Protein AF-A0A2E2XDH2-F1 (afdb_monomer_lite)

Radius of gyration: 32.86 Å; chains: 1; bounding box: 67×72×113 Å

Foldseek 3Di:
DDYDDDDDDDDDDDDDDDDDDDDDDDDDDDDDDDPPDPPPPPPPCPQCLPDDFDDLELVCVVVRDDDDDDRPQNQAQFAALQQCLACQVLLPQLPWHCADQPDDDPNDGAEGESVVTAFPCVLQVDADPDDDPDPDGHHLSNQSLCQPVVPPLGDLSSLLSSLLSRQSNCVPRLVHHNVSSSQVSNCQVVQHADVNHGDHSVSSSSNSSSNRPRHHHPVPDDGDEDRQWYHDPNDTHGYDYPQWAAFPVVRDIDGVVPDDCVVGDHD

Secondary structure (DSSP, 8-state):
--------------------------------------------------SSSS--SHHHHHT--SS----------PPPHHHHHHBGGGGTTSS----EEEEEETTEEEEEE-TTPPBHHHHHSS------SS-SPPBHHHHHHGGGGGTSS--HHHHHHHHHHHHHH-HHHHTS-HHHHHHHHHHHHTTPPBTTB---HHHHHHHHHHHHHSS--TT-----PPTTEEEETTEEEEEE-TTEEEETTTTEEEEGGG--TTT----

pLDDT: mean 71.19, std 20.39, range [28.25, 98.0]

Structure (mmCIF, N/CA/C/O backbone):
data_AF-A0A2E2XDH2-F1
#
_entry.id   AF-A0A2E2XDH2-F1
#
loop_
_atom_site.group_PDB
_atom_site.id
_atom_site.type_symbol
_atom_site.label_atom_id
_atom_site.label_alt_id
_atom_site.label_comp_id
_atom_site.label_asym_id
_atom_site.label_entity_id
_atom_site.label_seq_id
_atom_site.pdbx_PDB_ins_code
_atom_site.Cartn_x
_atom_site.Cartn_y
_atom_site.Cartn_z
_atom_site.occupancy
_atom_site.B_iso_or_equiv
_atom_site.auth_seq_id
_atom_site.auth_comp_id
_atom_site.auth_asym_id
_atom_site.auth_atom_id
_atom_site.pdbx_PDB_model_num
ATOM 1 N N . MET A 1 1 ? -5.063 57.187 77.722 1.00 34.88 1 MET A N 1
ATOM 2 C CA . MET A 1 1 ? -3.599 57.204 77.878 1.00 34.88 1 MET A CA 1
ATOM 3 C C . MET A 1 1 ? -3.218 55.847 78.434 1.00 34.88 1 MET A C 1
ATOM 5 O O . MET A 1 1 ? -3.606 55.562 79.555 1.00 34.88 1 MET A O 1
ATOM 9 N N . LYS A 1 2 ? -2.537 55.068 77.590 1.00 31.14 2 LYS A N 1
ATOM 10 C CA . LYS A 1 2 ? -1.758 53.853 77.850 1.00 31.14 2 LYS A CA 1
ATOM 11 C C . LYS A 1 2 ? -2.447 52.522 78.213 1.00 31.14 2 LYS A C 1
ATOM 13 O O . LYS A 1 2 ? -2.999 52.405 79.299 1.00 31.14 2 LYS A O 1
ATOM 18 N N . ASP A 1 3 ? -2.338 51.599 77.242 1.00 32.09 3 ASP A N 1
ATOM 19 C CA . ASP A 1 3 ? -1.595 50.311 77.264 1.00 32.09 3 ASP A CA 1
ATOM 20 C C . ASP A 1 3 ? -2.049 49.213 78.253 1.00 32.09 3 ASP A C 1
ATOM 22 O O . ASP A 1 3 ? -2.428 49.516 79.376 1.00 32.09 3 ASP A O 1
ATOM 26 N N . ASP A 1 4 ? -1.939 47.901 78.013 1.00 35.81 4 ASP A N 1
ATOM 27 C CA . ASP A 1 4 ? -1.752 47.011 76.846 1.00 35.81 4 ASP A CA 1
ATOM 28 C C . ASP A 1 4 ? -1.781 45.551 77.380 1.00 35.81 4 ASP A C 1
ATOM 30 O O . ASP A 1 4 ? -1.391 45.331 78.526 1.00 35.81 4 ASP A O 1
ATOM 34 N N . ALA A 1 5 ? -2.134 44.590 76.503 1.00 35.81 5 ALA A N 1
ATOM 35 C CA . ALA A 1 5 ? -1.706 43.165 76.442 1.00 35.81 5 ALA A CA 1
ATOM 36 C C . ALA A 1 5 ? -2.085 42.194 77.610 1.00 35.81 5 ALA A C 1
ATOM 38 O O . ALA A 1 5 ? -2.321 42.612 78.732 1.00 35.81 5 ALA A O 1
ATOM 39 N N . ASP A 1 6 ? -2.203 40.862 77.478 1.00 33.16 6 ASP A N 1
ATOM 40 C CA . ASP A 1 6 ? -1.798 39.882 76.459 1.00 33.16 6 ASP A CA 1
ATOM 41 C C . ASP A 1 6 ? -2.557 38.526 76.628 1.00 33.16 6 ASP A C 1
ATOM 43 O O . ASP A 1 6 ? -3.025 38.199 77.715 1.00 33.16 6 ASP A O 1
ATOM 47 N N . SER A 1 7 ? -2.538 37.718 75.557 1.00 33.16 7 SER A N 1
ATOM 48 C CA . SER A 1 7 ? -2.449 36.239 75.473 1.00 33.16 7 SER A CA 1
ATOM 49 C C . SER A 1 7 ? -3.583 35.254 75.855 1.00 33.16 7 SER A C 1
ATOM 51 O O . SER A 1 7 ? -3.834 34.955 77.013 1.00 33.16 7 SER A O 1
ATOM 53 N N . LYS A 1 8 ? -4.029 34.563 74.783 1.00 31.92 8 LYS A N 1
ATOM 54 C CA . LYS A 1 8 ? -4.058 33.096 74.523 1.00 31.92 8 LYS A CA 1
ATOM 55 C C . LYS A 1 8 ? -5.022 32.134 75.256 1.00 31.92 8 LYS A C 1
ATOM 57 O O . LYS A 1 8 ? -5.120 32.092 76.469 1.00 31.92 8 LYS A O 1
ATOM 62 N N . GLN A 1 9 ? -5.490 31.193 74.415 1.00 30.00 9 GLN A N 1
ATOM 63 C CA . GLN A 1 9 ? -5.593 29.729 74.593 1.00 30.00 9 GLN A CA 1
ATOM 64 C C . GLN A 1 9 ? -6.998 29.083 74.629 1.00 30.00 9 GLN A C 1
ATOM 66 O O . GLN A 1 9 ? -7.723 29.109 75.610 1.00 30.00 9 GLN A O 1
ATOM 71 N N . SER A 1 10 ? -7.326 28.501 73.471 1.00 29.44 10 SER A N 1
ATOM 72 C CA . SER A 1 10 ? -7.879 27.171 73.180 1.00 29.44 10 SER A CA 1
ATOM 73 C C . SER A 1 10 ? -8.481 26.292 74.289 1.00 29.44 10 SER A C 1
ATOM 75 O O . SER A 1 10 ? -7.789 25.914 75.223 1.00 29.44 10 SER A O 1
ATOM 77 N N . LEU A 1 11 ? -9.691 25.808 73.967 1.00 38.00 11 LEU A N 1
ATOM 78 C CA . LEU A 1 11 ? -10.190 24.422 74.059 1.00 38.00 11 LEU A CA 1
ATOM 79 C C . LEU A 1 11 ? -9.990 23.680 75.387 1.00 38.00 11 LEU A C 1
ATOM 81 O O . LEU A 1 11 ? -8.923 23.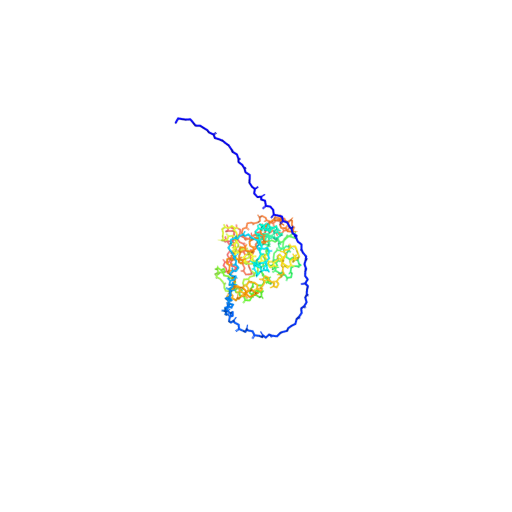129 75.648 1.00 38.00 11 LEU A O 1
ATOM 85 N N . GLU A 1 12 ? -11.095 23.509 76.114 1.00 32.31 12 GLU A N 1
ATOM 86 C CA . GLU A 1 12 ? -11.217 22.518 77.176 1.00 32.31 12 GLU A CA 1
ATOM 87 C C . GLU A 1 12 ? -12.364 21.523 76.925 1.00 32.31 12 GLU A C 1
ATOM 89 O O . GLU A 1 12 ? -13.470 21.883 76.520 1.00 32.31 12 GLU A O 1
ATOM 94 N N . THR A 1 13 ? -11.979 20.274 77.211 1.00 30.42 13 THR A N 1
ATOM 95 C CA . THR A 1 13 ? -12.672 19.188 77.928 1.00 30.42 13 THR A CA 1
ATOM 96 C C . THR A 1 13 ? -13.635 18.218 77.227 1.00 30.42 13 THR A C 1
ATOM 98 O O . THR A 1 13 ? -14.817 18.473 77.033 1.00 30.42 13 THR A O 1
ATOM 101 N N . ASP A 1 14 ? -13.057 17.072 76.834 1.00 28.25 14 ASP A N 1
ATOM 102 C CA . ASP A 1 14 ? -12.910 15.818 77.621 1.00 28.25 14 ASP A CA 1
ATOM 103 C C . ASP A 1 14 ? -14.148 14.977 78.032 1.00 28.25 14 ASP A C 1
ATOM 105 O O . ASP A 1 14 ? -15.275 15.434 78.178 1.00 28.25 14 ASP A O 1
ATOM 109 N N . ASN A 1 15 ? -13.849 13.682 78.155 1.00 32.31 15 ASN A N 1
ATOM 110 C CA . ASN A 1 15 ? -14.613 12.458 77.949 1.00 32.31 15 ASN A CA 1
ATOM 111 C C . ASN A 1 15 ? -15.334 11.864 79.180 1.00 32.31 15 ASN A C 1
ATOM 113 O O . ASN A 1 15 ? -14.922 12.060 80.318 1.00 32.31 15 ASN A O 1
ATOM 117 N N . GLY A 1 16 ? -16.255 10.926 78.884 1.00 29.77 16 GLY A N 1
ATOM 118 C CA . GLY A 1 16 ? -16.548 9.701 79.670 1.00 29.77 16 GLY A CA 1
ATOM 119 C C . GLY A 1 16 ? -17.630 9.837 80.759 1.00 29.77 16 GLY A C 1
ATOM 120 O O . GLY A 1 16 ? -17.681 10.845 81.439 1.00 29.77 16 GLY A O 1
ATOM 121 N N . ALA A 1 17 ? -18.531 8.882 81.039 1.00 28.53 17 ALA A N 1
ATOM 122 C CA . ALA A 1 17 ? -18.569 7.443 80.762 1.00 28.53 17 ALA A CA 1
ATOM 123 C C . ALA A 1 17 ? -19.993 6.823 80.970 1.00 28.53 17 ALA A C 1
ATOM 125 O O . ALA A 1 17 ? -20.722 7.236 81.861 1.00 28.53 17 ALA A O 1
ATOM 126 N N . ILE A 1 18 ? -20.328 5.812 80.146 1.00 32.66 18 ILE A N 1
ATOM 127 C CA . ILE A 1 18 ? -20.938 4.472 80.416 1.00 32.66 18 ILE A CA 1
ATOM 128 C C . ILE A 1 18 ? -22.297 4.299 81.185 1.00 32.66 18 ILE A C 1
ATOM 130 O O . ILE A 1 18 ? -22.327 4.334 82.409 1.00 32.66 18 ILE A O 1
ATOM 134 N N . GLN A 1 19 ? -23.325 3.875 80.402 1.00 37.19 19 GLN A N 1
ATOM 135 C CA . GLN A 1 19 ? -24.398 2.835 80.588 1.00 37.19 19 GLN A CA 1
ATOM 136 C C . GLN A 1 19 ? -25.562 3.006 81.611 1.00 37.19 19 GLN A C 1
ATOM 138 O O . GLN A 1 19 ? -25.365 3.686 82.612 1.00 37.19 19 GLN A O 1
ATOM 143 N N . PRO A 1 20 ? -26.780 2.407 81.401 1.00 38.34 20 PRO A N 1
ATOM 144 C CA . PRO A 1 20 ? -27.052 1.077 80.813 1.00 38.34 20 PRO A CA 1
ATOM 145 C C . PRO A 1 20 ? -28.188 0.944 79.770 1.00 38.34 20 PRO A C 1
ATOM 147 O O . PRO A 1 20 ? -28.875 1.892 79.401 1.00 38.34 20 PRO A O 1
ATOM 150 N N . ASP A 1 21 ? -28.283 -0.295 79.286 1.00 38.31 21 ASP A N 1
ATOM 151 C CA . ASP A 1 21 ? -28.926 -0.831 78.087 1.00 38.31 21 ASP A CA 1
ATOM 152 C C . ASP A 1 21 ? -30.365 -1.365 78.307 1.00 38.31 21 ASP A C 1
ATOM 154 O O . ASP A 1 21 ? -30.800 -1.608 79.432 1.00 38.31 21 ASP A O 1
ATOM 158 N N . ASP A 1 22 ? -31.003 -1.668 77.172 1.00 39.97 22 ASP A N 1
ATOM 159 C CA . ASP A 1 22 ? -31.989 -2.729 76.914 1.00 39.97 22 ASP A CA 1
ATOM 160 C C . ASP A 1 22 ? -33.522 -2.532 77.109 1.00 39.97 22 ASP A C 1
ATOM 162 O O . ASP A 1 22 ? -34.120 -2.770 78.155 1.00 39.97 22 ASP A O 1
ATOM 166 N N . LYS A 1 23 ? -34.153 -2.329 75.936 1.00 38.03 23 LYS A N 1
ATOM 167 C CA . LYS A 1 23 ? -35.100 -3.242 75.237 1.00 38.03 23 LYS A CA 1
ATOM 168 C C . LYS A 1 23 ? -36.623 -3.014 75.265 1.00 38.03 23 LYS A C 1
ATOM 170 O O . LYS A 1 23 ? -37.302 -3.130 76.278 1.00 38.03 23 LYS A O 1
ATOM 175 N N . THR A 1 24 ? -37.134 -3.005 74.016 1.00 35.44 24 THR A N 1
ATOM 176 C CA . THR A 1 24 ? -38.461 -3.441 73.501 1.00 35.44 24 THR A CA 1
ATOM 177 C C . THR A 1 24 ? -39.679 -2.550 73.826 1.00 35.44 24 THR A C 1
ATOM 179 O O . THR A 1 24 ? -39.871 -2.170 74.964 1.00 35.44 24 THR A O 1
ATOM 182 N N . LEU A 1 25 ? -40.600 -2.170 72.922 1.00 35.81 25 LEU A N 1
ATOM 183 C CA . LEU A 1 25 ? -40.994 -2.621 71.573 1.00 35.81 25 LEU A CA 1
ATOM 184 C C . LEU A 1 25 ? -41.926 -1.567 70.910 1.00 35.81 25 LEU A C 1
ATOM 186 O O . LEU A 1 25 ? -42.720 -0.930 71.590 1.00 35.81 25 LEU A O 1
ATOM 190 N N . SER A 1 26 ? -41.953 -1.556 69.568 1.00 40.59 26 SER A N 1
ATOM 191 C CA . SER A 1 26 ? -43.139 -1.299 68.716 1.00 40.59 26 SER A CA 1
ATOM 192 C C . SER A 1 26 ? -43.754 0.118 68.634 1.00 40.59 26 SER A C 1
ATOM 194 O O . SER A 1 26 ? -44.571 0.506 69.460 1.00 40.59 26 SER A O 1
ATOM 196 N N . ARG A 1 27 ? -43.535 0.816 67.505 1.00 52.81 27 ARG A N 1
ATOM 197 C CA . ARG A 1 27 ? -44.562 1.051 66.456 1.00 52.81 27 ARG A CA 1
ATOM 198 C C . ARG A 1 27 ? -44.033 1.957 65.335 1.00 52.81 27 ARG A C 1
ATOM 200 O O . ARG A 1 27 ? -43.503 3.035 65.568 1.00 52.81 27 ARG A O 1
ATOM 207 N N . ARG A 1 28 ? -44.224 1.490 64.098 1.00 57.91 28 ARG A N 1
ATOM 208 C CA . ARG A 1 28 ? -43.960 2.185 62.829 1.00 57.91 28 ARG A CA 1
ATOM 209 C C . ARG A 1 28 ? -44.557 3.599 62.809 1.00 57.91 28 ARG A C 1
ATOM 211 O O . ARG A 1 28 ? -45.776 3.739 62.848 1.00 57.91 28 ARG A O 1
ATOM 218 N N . GLY A 1 29 ? -43.705 4.601 62.615 1.00 48.03 29 GLY A N 1
ATOM 219 C CA . GLY A 1 29 ? -44.069 5.918 62.095 1.00 48.03 29 GLY A CA 1
ATOM 220 C C . GLY A 1 29 ? -43.390 6.114 60.743 1.00 48.03 29 GLY A C 1
ATOM 221 O O . GLY A 1 29 ? -42.211 6.438 60.678 1.00 48.03 29 GLY A O 1
ATOM 222 N N . PHE A 1 30 ? -44.118 5.829 59.666 1.00 55.47 30 PHE A N 1
ATOM 223 C CA . PHE A 1 30 ? -43.704 6.098 58.292 1.00 55.47 30 PHE A CA 1
ATOM 224 C C . PHE A 1 30 ? -43.786 7.615 58.066 1.00 55.47 30 PHE A C 1
ATOM 226 O O . PHE A 1 30 ? -44.887 8.156 57.972 1.00 55.47 30 PHE A O 1
ATOM 233 N N . THR A 1 31 ? -42.647 8.298 57.958 1.00 55.03 31 THR A N 1
ATOM 234 C CA . THR A 1 31 ? -42.610 9.714 57.570 1.00 55.03 31 THR A CA 1
ATOM 235 C C . THR A 1 31 ? -41.745 9.859 56.324 1.00 55.03 31 THR A C 1
ATOM 237 O O . THR A 1 31 ? -40.534 9.673 56.364 1.00 55.03 31 THR A O 1
ATOM 240 N N . LYS A 1 32 ? -42.439 10.113 55.208 1.00 51.97 32 LYS A N 1
ATOM 241 C CA . LYS A 1 32 ? -41.975 10.530 53.876 1.00 51.97 32 LYS A CA 1
ATOM 242 C C . LYS A 1 32 ? -40.497 10.950 53.802 1.00 51.97 32 LYS A C 1
ATOM 244 O O . LYS A 1 32 ? -40.158 12.068 54.177 1.00 51.97 32 LYS A O 1
ATOM 249 N N . VAL A 1 33 ? -39.665 10.104 53.197 1.00 44.88 33 VAL A N 1
ATOM 250 C CA . VAL A 1 33 ? -38.376 10.514 52.622 1.00 44.88 33 VAL A CA 1
ATOM 251 C C . VAL A 1 33 ? -38.588 10.690 51.121 1.00 44.88 33 VAL A C 1
ATOM 253 O O . VAL A 1 33 ? -39.169 9.824 50.466 1.00 44.88 33 VAL A O 1
ATOM 256 N N . GLY A 1 34 ? -38.209 11.863 50.615 1.00 50.72 34 GLY A N 1
ATOM 257 C CA . GLY A 1 34 ? -38.398 12.273 49.230 1.00 50.72 34 GLY A CA 1
ATOM 258 C C . GLY A 1 34 ? -37.774 11.287 48.248 1.00 50.72 34 GLY A C 1
ATOM 259 O O . GLY A 1 34 ? -36.677 10.778 48.464 1.00 50.72 34 GLY A O 1
ATOM 260 N N . VAL A 1 35 ? -38.491 11.028 47.158 1.00 45.56 35 VAL A N 1
ATOM 261 C CA . VAL A 1 35 ? -37.967 10.276 46.022 1.00 45.56 35 VAL A CA 1
ATOM 262 C C . VAL A 1 35 ? -36.874 11.133 45.389 1.00 45.56 35 VAL A C 1
ATOM 264 O O . VAL A 1 35 ? -37.159 12.048 44.621 1.00 45.56 35 VAL A O 1
ATOM 267 N N . ALA A 1 36 ? -35.617 10.864 45.734 1.00 49.69 36 ALA A N 1
ATOM 268 C CA . ALA A 1 36 ? -34.506 11.250 44.885 1.00 49.69 36 ALA A CA 1
ATOM 269 C C . ALA A 1 36 ? -34.652 10.422 43.604 1.00 49.69 36 ALA A C 1
ATOM 271 O O . ALA A 1 36 ? -34.423 9.213 43.606 1.00 49.69 36 ALA A O 1
ATOM 272 N N . ALA A 1 37 ? -35.129 11.052 42.531 1.00 47.28 37 ALA A N 1
ATOM 273 C CA . ALA A 1 37 ? -35.090 10.440 41.214 1.00 47.28 37 ALA A CA 1
ATOM 274 C C . ALA A 1 37 ? -33.627 10.065 40.924 1.00 47.28 37 ALA A C 1
ATOM 276 O O . ALA A 1 37 ? -32.755 10.925 41.093 1.00 47.28 37 ALA A O 1
ATOM 277 N N . PRO A 1 38 ? -33.319 8.825 40.505 1.00 47.81 38 PRO A N 1
ATOM 278 C CA . PRO A 1 38 ? -32.007 8.552 39.962 1.00 47.81 38 PRO A CA 1
ATOM 279 C C . PRO A 1 38 ? -31.915 9.376 38.681 1.00 47.81 38 PRO A C 1
ATOM 281 O O . PRO A 1 38 ? -32.537 9.053 37.669 1.00 47.81 38 PRO A O 1
ATOM 284 N N . VAL A 1 39 ? -31.179 10.485 38.730 1.00 47.75 39 VAL A N 1
ATOM 285 C CA . VAL A 1 39 ? -30.684 11.108 37.510 1.00 47.75 39 VAL A CA 1
ATOM 286 C C . VAL A 1 39 ? -29.751 10.065 36.922 1.00 47.75 39 VAL A C 1
ATOM 288 O O . VAL A 1 39 ? -28.618 9.903 37.372 1.00 47.75 39 VAL A O 1
ATOM 291 N N . VAL A 1 40 ? -30.260 9.296 35.962 1.00 50.09 40 VAL A N 1
ATOM 292 C CA . VAL A 1 40 ? -29.427 8.492 35.082 1.00 50.09 40 VAL A CA 1
ATOM 293 C C . VAL A 1 40 ? -28.595 9.505 34.309 1.00 50.09 40 VAL A C 1
ATOM 295 O O . VAL A 1 40 ? -29.013 10.022 33.274 1.00 50.09 40 VAL A O 1
ATOM 298 N N . MET A 1 41 ? -27.436 9.854 34.869 1.00 47.94 41 MET A N 1
ATOM 299 C CA . MET A 1 41 ? -26.347 10.492 34.151 1.00 47.94 41 MET A CA 1
ATOM 300 C C . MET A 1 41 ? -25.959 9.503 33.057 1.00 47.94 41 MET A C 1
ATOM 302 O O . MET A 1 41 ? -25.113 8.633 33.254 1.00 47.94 41 MET A O 1
ATOM 306 N N . SER A 1 42 ? -26.633 9.593 31.913 1.00 47.81 42 SER A N 1
ATOM 307 C CA . SER A 1 42 ? -26.148 8.999 30.679 1.00 47.81 42 SER A CA 1
ATOM 308 C C . SER A 1 42 ? -24.900 9.788 30.327 1.00 47.81 42 SER A C 1
ATOM 310 O O . SER A 1 42 ? -24.956 10.785 29.608 1.00 47.81 42 SER A O 1
ATOM 312 N N . LEU A 1 43 ? -23.772 9.386 30.917 1.00 43.16 43 LEU A N 1
ATOM 313 C CA . LEU A 1 43 ? -22.460 9.776 30.449 1.00 43.16 43 LEU A CA 1
ATOM 314 C C . LEU A 1 43 ? -22.341 9.132 29.067 1.00 43.16 43 LEU A C 1
ATOM 316 O O . LEU A 1 43 ? -21.835 8.020 28.915 1.00 43.16 43 LEU A O 1
ATOM 320 N N . PHE A 1 44 ? -22.866 9.817 28.049 1.00 42.59 44 PHE A N 1
ATOM 321 C CA . PHE A 1 44 ? -22.425 9.626 26.680 1.00 42.59 44 PHE A CA 1
ATOM 322 C C . PHE A 1 44 ? -20.959 10.024 26.689 1.00 42.59 44 PHE A C 1
ATOM 324 O O . PHE A 1 44 ? -20.589 11.171 26.441 1.00 42.59 44 PHE A O 1
ATOM 331 N N . SER A 1 45 ? -20.137 9.057 27.076 1.00 45.47 45 SER A N 1
ATOM 332 C CA . SER A 1 45 ? -18.701 9.086 26.936 1.00 45.47 45 SER A CA 1
ATOM 333 C C . SER A 1 45 ? -18.495 9.055 25.433 1.00 45.47 45 SER A C 1
ATOM 335 O O . SER A 1 45 ? -18.335 7.991 24.848 1.00 45.47 45 SER A O 1
ATOM 337 N N . ARG A 1 46 ? -18.622 10.209 24.770 1.00 44.09 46 ARG A N 1
ATOM 338 C CA . ARG A 1 46 ? -17.985 10.398 23.475 1.00 44.09 46 ARG A CA 1
ATOM 339 C C . ARG A 1 46 ? -16.522 10.160 23.819 1.00 44.09 46 ARG A C 1
ATOM 341 O O . ARG A 1 46 ? -15.996 10.955 24.606 1.00 44.09 46 ARG A O 1
ATOM 348 N N . PRO A 1 47 ? -15.910 9.044 23.389 1.00 44.53 47 PRO A N 1
ATOM 349 C CA . PRO A 1 47 ? -14.501 8.854 23.663 1.00 44.53 47 PRO A CA 1
ATOM 350 C C . PRO A 1 47 ? -13.817 10.119 23.154 1.00 44.53 47 PRO A C 1
ATOM 352 O O . PRO A 1 47 ? -14.196 10.665 22.113 1.00 44.53 47 PRO A O 1
ATOM 355 N N . VAL A 1 48 ? -12.916 10.686 23.947 1.00 46.06 48 VAL A N 1
ATOM 356 C CA . VAL A 1 48 ? -12.144 11.834 23.489 1.00 46.06 48 VAL A CA 1
ATOM 357 C C . VAL A 1 48 ? -11.130 11.266 22.509 1.00 46.06 48 VAL A C 1
ATOM 359 O O . VAL A 1 48 ? -10.002 10.962 22.864 1.00 46.06 48 VAL A O 1
ATOM 362 N N . TRP A 1 49 ? -11.558 11.139 21.257 1.00 53.81 49 TRP A N 1
ATOM 363 C CA . TRP A 1 49 ? -10.730 10.875 20.082 1.00 53.81 49 TRP A CA 1
ATOM 364 C C . TRP A 1 49 ? -9.835 12.077 19.726 1.00 53.81 49 TRP A C 1
ATOM 366 O O . TRP A 1 49 ? -9.256 12.154 18.647 1.00 53.81 49 TRP A O 1
ATOM 376 N N . ALA A 1 50 ? -9.747 13.068 20.620 1.00 37.00 50 ALA A N 1
ATOM 377 C CA . ALA A 1 50 ? -9.059 14.317 20.366 1.00 37.00 50 ALA A CA 1
ATOM 378 C C . ALA A 1 50 ? -7.543 14.120 20.446 1.00 37.00 50 ALA A C 1
ATOM 380 O O . ALA A 1 50 ? -6.957 14.143 21.526 1.00 37.00 50 ALA A O 1
ATOM 381 N N . GLY A 1 51 ? -6.928 14.018 19.272 1.00 39.47 51 GLY A N 1
ATOM 382 C CA . GLY A 1 51 ? -5.575 14.503 19.040 1.00 39.47 51 GLY A CA 1
ATOM 383 C C . GLY A 1 51 ? -4.465 13.601 19.571 1.00 39.47 51 GLY A C 1
ATOM 384 O O . GLY A 1 51 ? -3.926 13.808 20.657 1.00 39.47 51 GLY A O 1
ATOM 385 N N . GLY A 1 52 ? -4.053 12.653 18.732 1.00 44.66 52 GLY A N 1
ATOM 386 C CA . GLY A 1 52 ? -2.633 12.338 18.554 1.00 44.66 52 GLY A CA 1
ATOM 387 C C . GLY A 1 52 ? -1.863 11.680 19.703 1.00 44.66 52 GLY A C 1
ATOM 388 O O . GLY A 1 52 ? -0.643 11.650 19.628 1.00 44.66 52 GLY A O 1
ATOM 389 N N . SER A 1 53 ? -2.497 11.147 20.750 1.00 43.75 53 SER A N 1
ATOM 390 C CA . SER A 1 53 ? -1.747 10.586 21.887 1.00 43.75 53 SER A CA 1
ATOM 391 C C . SER A 1 53 ? -2.432 9.364 22.514 1.00 43.75 53 SER A C 1
ATOM 393 O O . SER A 1 53 ? -3.206 9.494 23.456 1.00 43.75 53 SER A O 1
ATOM 395 N N . GLY A 1 54 ? -2.146 8.162 21.992 1.00 47.91 54 GLY A N 1
ATOM 396 C CA . GLY A 1 54 ? -2.321 6.914 22.759 1.00 47.91 54 GLY A CA 1
ATOM 397 C C . GLY A 1 54 ? -2.958 5.708 22.058 1.00 47.91 54 GLY A C 1
ATOM 398 O O . GLY A 1 54 ? -2.972 4.629 22.638 1.00 47.91 54 GLY A O 1
ATOM 399 N N . ALA A 1 55 ? -3.483 5.827 20.833 1.00 57.03 55 ALA A N 1
ATOM 400 C CA . ALA A 1 55 ? -3.998 4.655 20.115 1.00 57.03 55 ALA A CA 1
ATOM 401 C C . ALA A 1 55 ? -2.881 3.982 19.299 1.00 57.03 55 ALA A C 1
ATOM 403 O O . ALA A 1 55 ? -2.506 4.493 18.243 1.00 57.03 55 ALA A O 1
ATOM 404 N N . CYS A 1 56 ? -2.379 2.844 19.795 1.00 64.56 56 CYS A N 1
ATOM 405 C CA . CYS A 1 56 ? -1.309 2.046 19.169 1.00 64.56 56 CYS A CA 1
ATOM 406 C C . CYS A 1 56 ? -1.807 0.739 18.519 1.00 64.56 56 CYS A C 1
ATOM 408 O O . CYS A 1 56 ? -1.010 -0.116 18.152 1.00 64.56 56 CYS A O 1
ATOM 410 N N . SER A 1 57 ? -3.125 0.555 18.413 1.00 68.06 57 SER A N 1
ATOM 411 C CA . SER A 1 57 ? -3.752 -0.568 17.711 1.00 68.06 57 SER A CA 1
ATOM 412 C C . SER A 1 57 ? -5.175 -0.193 17.272 1.00 68.06 57 SER A C 1
ATOM 414 O O . SER A 1 57 ? -5.789 0.681 17.902 1.00 68.06 57 SER A O 1
ATOM 416 N N . PRO A 1 58 ? -5.758 -0.879 16.270 1.00 72.38 58 PRO A N 1
ATOM 417 C CA . PRO A 1 58 ? -7.185 -0.785 15.963 1.00 72.38 58 PRO A CA 1
ATOM 418 C C . PRO A 1 58 ? -8.080 -0.990 17.189 1.00 72.38 58 PRO A C 1
ATOM 420 O O . PRO A 1 58 ? -9.053 -0.272 17.376 1.00 72.38 58 PRO A O 1
ATOM 423 N N . SER A 1 59 ? -7.764 -1.938 18.074 1.00 64.75 59 SER A N 1
ATOM 424 C CA . SER A 1 59 ? -8.527 -2.147 19.313 1.00 64.75 59 SER A CA 1
ATOM 425 C C . SER A 1 59 ? -8.447 -0.974 20.292 1.00 64.75 59 SER A C 1
ATOM 427 O O . SER A 1 59 ? -9.441 -0.677 20.952 1.00 64.75 59 SER A O 1
ATOM 429 N N . SER A 1 60 ? -7.308 -0.280 20.357 1.00 63.53 60 SER A N 1
ATOM 430 C CA . SER A 1 60 ? -7.119 0.883 21.234 1.00 63.53 60 SER A CA 1
ATOM 431 C C . SER A 1 60 ? -7.984 2.069 20.819 1.00 63.53 60 SER A C 1
ATOM 433 O O . SER A 1 60 ? -8.377 2.854 21.678 1.00 63.53 60 SER A O 1
ATOM 435 N N . LEU A 1 61 ? -8.317 2.178 19.526 1.00 64.31 61 LEU A N 1
ATOM 436 C CA . LEU A 1 61 ? -9.312 3.135 19.044 1.00 64.31 61 LEU A CA 1
ATOM 437 C C . LEU A 1 61 ? -10.648 2.894 19.768 1.00 64.31 61 LEU A C 1
ATOM 439 O O . LEU A 1 61 ? -11.178 3.782 20.425 1.00 64.31 61 LEU A O 1
ATOM 443 N N . ALA A 1 62 ? -11.154 1.662 19.754 1.00 59.38 62 ALA A N 1
ATOM 444 C CA . ALA A 1 62 ? -12.447 1.337 20.355 1.00 59.38 62 ALA A CA 1
ATOM 445 C C . ALA A 1 62 ? -12.476 1.427 21.899 1.00 59.38 62 ALA A C 1
ATOM 447 O O . ALA A 1 62 ? -13.541 1.596 22.481 1.00 59.38 62 ALA A O 1
ATOM 448 N N . SER A 1 63 ? -11.341 1.326 22.598 1.00 55.78 63 SER A N 1
ATOM 449 C CA . SER A 1 63 ? -11.312 1.206 24.067 1.00 55.78 63 SER A CA 1
ATOM 450 C C . SER A 1 63 ? -10.949 2.488 24.834 1.00 55.78 63 SER A C 1
ATOM 452 O O . SER A 1 63 ? -10.725 2.415 26.040 1.00 55.78 63 SER A O 1
ATOM 454 N N . GLY A 1 64 ? -10.868 3.653 24.179 1.00 53.16 64 GLY A N 1
ATOM 455 C CA . GLY A 1 64 ? -10.319 4.912 24.724 1.00 53.16 64 GLY A CA 1
ATOM 456 C C . GLY A 1 64 ? -11.103 5.620 25.846 1.00 53.16 64 GLY A C 1
ATOM 457 O O . GLY A 1 64 ? -11.083 6.848 25.925 1.00 53.16 64 GLY A O 1
ATOM 458 N N . ASN A 1 65 ? -11.807 4.894 26.717 1.00 49.75 65 ASN A N 1
ATOM 459 C CA . ASN A 1 65 ? -12.515 5.459 27.864 1.00 49.75 65 ASN A CA 1
ATOM 460 C C . ASN A 1 65 ? -11.875 4.969 29.176 1.00 49.75 65 ASN A C 1
ATOM 462 O O . ASN A 1 65 ? -11.980 3.791 29.496 1.00 49.75 65 ASN A O 1
ATOM 466 N N . ALA A 1 66 ? -11.292 5.904 29.935 1.00 45.75 66 ALA A N 1
ATOM 467 C CA . ALA A 1 66 ? -10.844 5.820 31.336 1.00 45.75 66 ALA A CA 1
ATOM 468 C C . ALA A 1 66 ? -9.320 5.841 31.603 1.00 45.75 66 ALA A C 1
ATOM 470 O O . ALA A 1 66 ? -8.564 4.950 31.233 1.00 45.75 66 ALA A O 1
ATOM 471 N N . SER A 1 67 ? -8.956 6.827 32.433 1.00 39.50 67 SER A N 1
ATOM 472 C CA . SER A 1 67 ? -7.717 7.028 33.205 1.00 39.50 67 SER A CA 1
ATOM 473 C C . SER A 1 67 ? -6.524 7.727 32.524 1.00 39.50 67 SER A C 1
ATOM 475 O O . SER A 1 67 ? -6.205 7.497 31.368 1.00 39.50 67 SER A O 1
ATOM 477 N N . GLY A 1 68 ? -5.941 8.658 33.295 1.00 41.81 68 GLY A N 1
ATOM 478 C CA . GLY A 1 68 ? -4.760 9.510 33.087 1.00 41.81 68 GLY A CA 1
ATOM 479 C C . GLY A 1 68 ? -3.920 9.339 31.820 1.00 41.81 68 GLY A C 1
ATOM 480 O O . GLY A 1 68 ? -3.368 8.278 31.559 1.00 41.81 68 GLY A O 1
ATOM 481 N N . ARG A 1 69 ? -3.728 10.459 31.111 1.00 42.81 69 ARG A N 1
ATOM 482 C CA . ARG A 1 6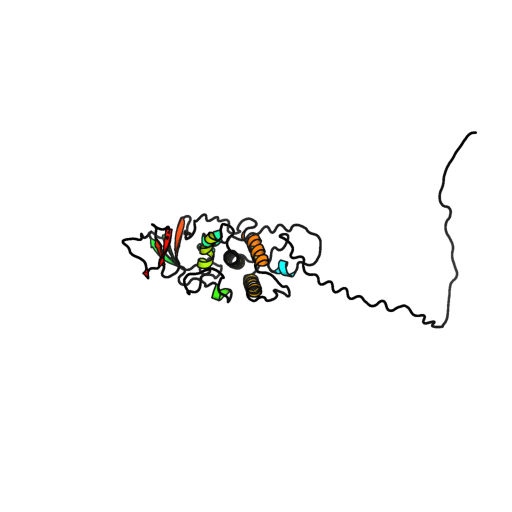9 ? -2.785 10.615 29.998 1.00 42.81 69 ARG A CA 1
ATOM 483 C C . ARG A 1 69 ? -1.356 10.278 30.440 1.00 42.81 69 ARG A C 1
ATOM 485 O O . ARG A 1 69 ? -0.644 11.143 30.942 1.00 42.81 69 ARG A O 1
ATOM 492 N N . HIS A 1 70 ? -0.927 9.049 30.197 1.00 40.59 70 HIS A N 1
ATOM 493 C CA . HIS A 1 70 ? 0.444 8.814 29.777 1.00 40.59 70 HIS A CA 1
ATOM 494 C C . HIS A 1 70 ? 0.445 8.838 28.254 1.00 40.59 70 HIS A C 1
ATOM 496 O O . HIS A 1 70 ? -0.384 8.184 27.624 1.00 40.59 70 HIS A O 1
ATOM 502 N N . GLN A 1 71 ? 1.340 9.639 27.677 1.00 45.22 71 GLN A N 1
ATOM 503 C CA . GLN A 1 71 ? 1.733 9.520 26.282 1.00 45.22 71 GLN A CA 1
ATOM 504 C C . GLN A 1 71 ? 2.196 8.065 26.116 1.00 45.22 71 GLN A C 1
ATOM 506 O O . GLN A 1 71 ? 3.286 7.710 26.556 1.00 45.22 71 GLN A O 1
ATOM 511 N N . GLN A 1 72 ? 1.325 7.176 25.635 1.00 49.19 72 GLN A N 1
ATOM 512 C CA . GLN A 1 72 ? 1.799 5.899 25.130 1.00 49.19 72 GLN A CA 1
ATOM 513 C C . GLN A 1 72 ? 2.534 6.267 23.853 1.00 49.19 72 GLN A C 1
ATOM 515 O O . GLN A 1 72 ? 1.903 6.536 22.828 1.00 49.19 72 GLN A O 1
ATOM 520 N N . ASP A 1 73 ? 3.856 6.384 23.967 1.00 51.28 73 ASP A N 1
ATOM 521 C CA . ASP A 1 73 ? 4.734 6.353 22.814 1.00 51.28 73 ASP A CA 1
ATOM 522 C C . ASP A 1 73 ? 4.475 5.003 22.161 1.00 51.28 73 ASP A C 1
ATOM 524 O O . ASP A 1 73 ? 4.850 3.939 22.660 1.00 51.28 73 ASP A O 1
ATOM 528 N N . CYS A 1 74 ? 3.688 5.045 21.090 1.00 55.97 74 CYS A N 1
ATOM 529 C CA . CYS A 1 74 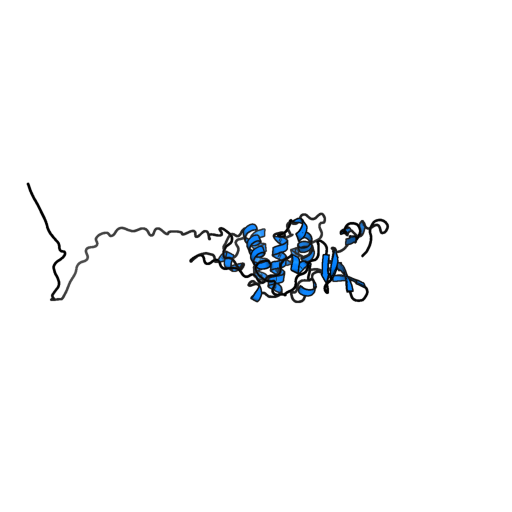? 3.612 3.936 20.177 1.00 55.97 74 CYS A CA 1
ATOM 530 C C . CYS A 1 74 ? 4.994 3.880 19.536 1.00 55.97 74 CYS A C 1
ATOM 532 O O . CYS A 1 74 ? 5.214 4.536 18.525 1.00 55.97 74 CYS A O 1
ATOM 534 N N . ASP A 1 75 ? 5.928 3.140 20.126 1.00 54.91 75 ASP A N 1
ATOM 535 C CA . ASP A 1 75 ? 7.116 2.682 19.417 1.00 54.91 75 ASP A CA 1
ATOM 536 C C . ASP A 1 75 ? 6.616 1.667 18.387 1.00 54.91 75 ASP A C 1
ATOM 538 O O . ASP A 1 75 ? 6.639 0.452 18.599 1.00 54.91 75 ASP A O 1
ATOM 542 N N . GLY A 1 76 ? 6.025 2.180 17.305 1.00 55.66 76 GLY A N 1
ATOM 543 C CA . GLY A 1 76 ? 5.679 1.376 16.151 1.00 55.66 76 GLY A CA 1
ATOM 544 C C . GLY A 1 76 ? 6.910 0.570 15.750 1.00 55.66 76 GLY A C 1
ATOM 545 O O . GLY A 1 76 ? 8.052 0.984 15.923 1.00 55.66 76 GLY A O 1
ATOM 546 N N . ASN A 1 77 ? 6.692 -0.644 15.277 1.00 67.44 77 ASN A N 1
ATOM 547 C CA . ASN A 1 77 ? 7.764 -1.410 14.648 1.00 67.44 77 ASN A CA 1
ATOM 548 C C . ASN A 1 77 ? 7.429 -1.674 13.181 1.00 67.44 77 ASN A C 1
ATOM 550 O O . ASN A 1 77 ? 8.137 -2.416 12.506 1.00 67.44 77 ASN A O 1
ATOM 554 N N . GLY A 1 78 ? 6.328 -1.097 12.685 1.00 81.50 78 GLY A N 1
ATOM 555 C CA . GLY A 1 78 ? 5.869 -1.283 11.323 1.00 81.50 78 GLY A CA 1
ATOM 556 C C . GLY A 1 78 ? 6.875 -0.756 10.311 1.00 81.50 78 GLY A C 1
ATOM 557 O O . GLY A 1 78 ? 7.677 0.134 10.573 1.00 81.50 78 GLY A O 1
ATOM 558 N N . CYS A 1 79 ? 6.835 -1.345 9.129 1.00 87.56 79 CYS A N 1
ATOM 559 C CA . CYS A 1 79 ? 7.573 -0.852 7.991 1.00 87.56 79 CYS A CA 1
ATOM 560 C C . CYS A 1 79 ? 6.677 0.077 7.167 1.00 87.56 79 CYS A C 1
ATOM 562 O O . CYS A 1 79 ? 5.488 -0.200 6.965 1.00 87.56 79 CYS A O 1
ATOM 564 N N . THR A 1 80 ? 7.252 1.185 6.705 1.00 89.31 80 THR A N 1
ATOM 565 C CA . THR A 1 80 ? 6.533 2.241 5.982 1.00 89.31 80 THR A CA 1
ATOM 566 C C . THR A 1 80 ? 6.013 1.747 4.625 1.00 89.31 80 THR A C 1
ATOM 568 O O . THR A 1 80 ? 6.524 0.759 4.083 1.00 89.31 80 THR A O 1
ATOM 571 N N . PRO A 1 81 ? 5.044 2.434 3.996 1.00 90.06 81 PRO A N 1
ATOM 572 C CA . PRO A 1 81 ? 4.672 2.124 2.614 1.00 90.06 81 PRO A CA 1
ATOM 573 C C . PRO A 1 81 ? 5.874 2.174 1.657 1.00 90.06 81 PRO A C 1
ATOM 575 O O . PRO A 1 81 ? 6.023 1.313 0.788 1.00 90.06 81 PRO A O 1
ATOM 578 N N . GLY A 1 82 ? 6.777 3.139 1.874 1.00 84.88 82 GLY A N 1
ATOM 579 C CA . GLY A 1 82 ? 8.041 3.263 1.147 1.00 84.88 82 GLY A CA 1
ATOM 580 C C . GLY A 1 82 ? 8.940 2.031 1.283 1.00 84.88 82 GLY A C 1
ATOM 581 O O . GLY A 1 82 ? 9.514 1.577 0.295 1.00 84.88 82 GLY A O 1
ATOM 582 N N . PHE A 1 83 ? 9.015 1.436 2.476 1.00 86.56 83 PHE A N 1
ATOM 583 C CA . PHE A 1 83 ? 9.719 0.173 2.669 1.00 86.56 83 PHE A CA 1
ATOM 584 C C . PHE A 1 83 ? 9.109 -0.941 1.818 1.00 86.56 83 PHE A C 1
ATOM 586 O O . PHE A 1 83 ? 9.833 -1.604 1.078 1.00 86.56 83 PHE A O 1
ATOM 593 N N . TRP A 1 84 ? 7.793 -1.151 1.914 1.00 90.19 84 TRP A N 1
ATOM 594 C CA . TRP A 1 84 ? 7.131 -2.302 1.297 1.00 90.19 84 TRP A CA 1
ATOM 595 C C . TRP A 1 84 ? 7.153 -2.254 -0.226 1.00 90.19 84 TRP A C 1
ATOM 597 O O . TRP A 1 84 ? 7.372 -3.295 -0.851 1.00 90.19 84 TRP A O 1
ATOM 607 N N . LYS A 1 85 ? 6.998 -1.068 -0.833 1.00 87.38 85 LYS A N 1
ATOM 608 C CA . LYS A 1 85 ? 7.186 -0.919 -2.285 1.00 87.38 85 LYS A CA 1
ATOM 609 C C . LYS A 1 85 ? 8.633 -1.200 -2.685 1.00 87.38 85 LYS A C 1
ATOM 611 O O . LYS A 1 85 ? 8.874 -1.839 -3.700 1.00 87.38 85 LYS A O 1
ATOM 616 N N . ASN A 1 86 ? 9.590 -0.788 -1.854 1.00 83.88 86 ASN A N 1
ATOM 617 C CA . ASN A 1 86 ? 10.998 -0.950 -2.159 1.00 83.88 86 ASN A CA 1
ATOM 618 C C . ASN A 1 86 ? 11.533 -2.330 -1.777 1.00 83.88 86 ASN A C 1
ATOM 620 O O . ASN A 1 86 ? 12.625 -2.630 -2.187 1.00 83.88 86 ASN A O 1
ATOM 624 N N . ASN A 1 87 ? 10.831 -3.204 -1.058 1.00 83.56 87 ASN A N 1
ATOM 625 C CA . ASN A 1 87 ? 11.400 -4.478 -0.600 1.00 83.56 87 ASN A CA 1
ATOM 6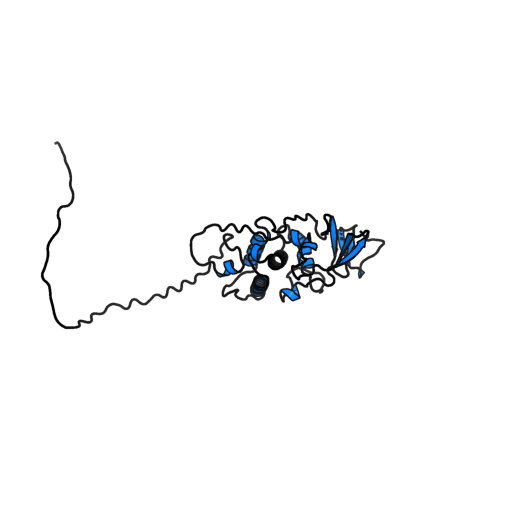26 C C . ASN A 1 87 ? 10.507 -5.653 -0.997 1.00 83.56 87 ASN A C 1
ATOM 628 O O . ASN A 1 87 ? 9.885 -6.292 -0.152 1.00 83.56 87 ASN A O 1
ATOM 632 N N . LEU A 1 88 ? 10.446 -5.980 -2.290 1.00 88.62 88 LEU A N 1
ATOM 633 C CA . LEU A 1 88 ? 9.507 -6.999 -2.788 1.00 88.62 88 LEU A CA 1
ATOM 634 C C . LEU A 1 88 ? 9.750 -8.397 -2.205 1.00 88.62 88 LEU A C 1
ATOM 636 O O . LEU A 1 88 ? 8.807 -9.146 -1.971 1.00 88.62 88 LEU A O 1
ATOM 640 N N . LEU A 1 89 ? 11.003 -8.739 -1.893 1.00 84.50 89 LEU A N 1
ATOM 641 C CA . LEU A 1 89 ? 11.326 -9.998 -1.212 1.00 84.50 89 LEU A CA 1
ATOM 642 C C . LEU A 1 89 ? 10.742 -10.062 0.209 1.00 84.50 89 LEU A C 1
ATOM 644 O O . LEU A 1 89 ? 10.434 -11.149 0.698 1.00 84.50 89 LEU A O 1
ATOM 648 N N . ALA A 1 90 ? 10.523 -8.918 0.867 1.00 87.06 90 ALA A N 1
ATOM 649 C CA . ALA A 1 90 ? 9.917 -8.881 2.195 1.00 87.06 90 ALA A CA 1
ATOM 650 C C . ALA A 1 90 ? 8.469 -9.392 2.193 1.00 87.06 90 ALA A C 1
ATOM 652 O O . ALA A 1 90 ? 8.010 -9.896 3.224 1.00 87.06 90 ALA A O 1
ATOM 653 N N . TRP A 1 91 ? 7.777 -9.332 1.048 1.00 92.06 91 TRP A N 1
ATOM 654 C CA . TRP A 1 91 ? 6.410 -9.832 0.891 1.00 92.06 91 TRP A CA 1
ATOM 655 C C . TRP A 1 91 ? 6.327 -11.353 1.018 1.00 92.06 91 TRP A C 1
ATOM 657 O O . TRP A 1 91 ? 5.260 -11.889 1.325 1.00 92.06 91 TRP A O 1
ATOM 667 N N . GLN A 1 92 ? 7.441 -12.071 0.839 1.00 88.88 92 GLN A N 1
ATOM 668 C CA . GLN A 1 92 ? 7.471 -13.514 1.033 1.00 88.88 92 GLN A CA 1
ATOM 669 C C . GLN A 1 92 ? 7.009 -13.872 2.453 1.00 88.88 92 GLN A C 1
ATOM 671 O O . GLN A 1 92 ? 7.520 -13.355 3.447 1.00 88.88 92 GLN A O 1
ATOM 676 N N . GLY A 1 93 ? 6.037 -14.776 2.556 1.00 84.88 93 GLY A N 1
ATOM 677 C CA . GLY A 1 93 ? 5.458 -15.191 3.836 1.00 84.88 93 GLY A CA 1
ATOM 678 C C . GLY A 1 93 ? 4.332 -14.295 4.362 1.00 84.88 93 GLY A C 1
ATOM 679 O O . GLY A 1 93 ? 3.757 -14.636 5.384 1.00 84.88 93 GLY A O 1
ATOM 680 N N . THR A 1 94 ? 3.972 -13.207 3.670 1.00 94.94 94 THR A N 1
ATOM 681 C CA . THR A 1 94 ? 2.757 -12.427 3.995 1.00 94.94 94 THR A CA 1
ATOM 682 C C . THR A 1 94 ? 1.476 -13.058 3.440 1.00 94.94 94 THR A C 1
ATOM 684 O O . THR A 1 94 ? 0.382 -12.702 3.856 1.00 94.94 94 THR A O 1
ATOM 687 N N . GLY A 1 95 ? 1.598 -13.976 2.475 1.00 94.88 95 GLY A N 1
ATOM 688 C CA . GLY A 1 95 ? 0.459 -14.521 1.727 1.00 94.88 95 GLY A CA 1
ATOM 689 C C . GLY A 1 95 ? -0.028 -13.619 0.586 1.00 94.88 95 GLY A C 1
ATOM 690 O O . GLY A 1 95 ? -0.880 -14.046 -0.188 1.00 94.88 95 GLY A O 1
ATOM 691 N N . TYR A 1 96 ? 0.545 -12.421 0.430 1.00 96.69 96 TYR A N 1
ATOM 692 C CA . TYR A 1 96 ? 0.223 -11.491 -0.649 1.00 96.69 96 TYR A CA 1
ATOM 693 C C . TYR A 1 96 ? 1.306 -11.478 -1.722 1.00 96.69 96 TYR A C 1
ATOM 695 O O . TYR A 1 96 ? 2.500 -11.569 -1.432 1.00 96.69 96 TYR A O 1
ATOM 703 N N . SER A 1 97 ? 0.878 -11.351 -2.976 1.00 95.25 97 SER A N 1
ATOM 704 C CA . SER A 1 97 ? 1.771 -11.333 -4.131 1.00 95.25 97 SER A CA 1
ATOM 705 C C . SER A 1 97 ? 1.975 -9.900 -4.630 1.00 95.25 97 SER A C 1
ATOM 707 O O . SER A 1 97 ? 0.980 -9.253 -4.970 1.00 95.25 97 SER A O 1
ATOM 709 N N . PRO A 1 98 ? 3.228 -9.412 -4.742 1.00 93.94 98 PRO A N 1
ATOM 710 C CA . PRO A 1 98 ? 3.536 -8.155 -5.425 1.00 93.94 98 PRO A CA 1
ATOM 711 C C . PRO A 1 98 ? 3.540 -8.283 -6.955 1.00 93.94 98 PRO A C 1
ATOM 713 O O . PRO A 1 98 ? 3.810 -7.304 -7.647 1.00 93.94 98 PRO A O 1
ATOM 716 N N . GLY A 1 99 ? 3.288 -9.477 -7.499 1.00 91.44 99 GLY A N 1
ATOM 717 C CA . GLY A 1 99 ? 3.404 -9.777 -8.923 1.00 91.44 99 GLY A CA 1
ATOM 718 C C . GLY A 1 99 ? 4.647 -10.604 -9.229 1.00 91.44 99 GLY A C 1
ATOM 719 O O . GLY A 1 99 ? 5.105 -11.383 -8.391 1.00 91.44 99 GLY A O 1
ATOM 720 N N . VAL A 1 100 ? 5.179 -10.465 -10.440 1.00 90.00 100 VAL A N 1
ATOM 721 C CA . VAL A 1 100 ? 6.264 -11.306 -10.952 1.00 90.00 100 VAL A CA 1
ATOM 722 C C . VAL A 1 100 ? 7.297 -10.503 -11.732 1.00 90.00 100 VAL A C 1
ATOM 724 O O . VAL A 1 100 ? 6.989 -9.529 -12.418 1.00 90.00 100 VAL A O 1
ATOM 727 N N . CYS A 1 101 ? 8.546 -10.962 -11.688 1.00 87.00 101 CYS A N 1
ATOM 728 C CA . CYS A 1 101 ? 9.573 -10.462 -12.589 1.00 87.00 101 CYS A CA 1
ATOM 729 C C . CYS A 1 101 ? 9.337 -10.994 -14.008 1.00 87.00 101 CYS A C 1
ATOM 731 O O . CYS A 1 101 ? 9.395 -12.206 -14.234 1.00 87.00 101 CYS A O 1
ATOM 733 N N . VAL A 1 102 ? 9.122 -10.096 -14.969 1.00 88.19 102 VAL A N 1
ATOM 734 C CA . VAL A 1 102 ? 8.859 -10.457 -16.374 1.00 88.19 102 VAL A CA 1
ATOM 735 C C . VAL A 1 102 ? 10.113 -10.419 -17.242 1.00 88.19 102 VAL A C 1
ATOM 737 O O . VAL A 1 102 ? 10.131 -11.006 -18.323 1.00 88.19 102 VAL A O 1
ATOM 740 N N . ARG A 1 103 ? 11.193 -9.784 -16.766 1.00 85.56 103 ARG A N 1
ATOM 741 C CA . ARG A 1 103 ? 12.456 -9.694 -17.508 1.00 85.56 103 ARG A CA 1
ATOM 742 C C . ARG A 1 103 ? 13.658 -10.024 -16.637 1.00 85.56 103 ARG A C 1
ATOM 744 O O . ARG A 1 103 ? 13.991 -9.288 -15.711 1.00 85.56 103 ARG A O 1
ATOM 751 N N . TRP A 1 104 ? 14.368 -11.083 -17.017 1.00 85.50 104 TRP A N 1
ATOM 752 C CA . TRP A 1 104 ? 15.596 -11.534 -16.366 1.00 85.50 104 TRP A CA 1
ATOM 753 C C . TRP A 1 104 ? 16.815 -11.272 -17.250 1.00 85.50 104 TRP A C 1
ATOM 755 O O . TRP A 1 104 ? 16.808 -11.588 -18.440 1.00 85.50 104 TRP A O 1
ATOM 765 N N . ARG A 1 105 ? 17.894 -10.736 -16.669 1.00 83.81 105 ARG A N 1
ATOM 766 C CA . ARG A 1 105 ? 19.222 -10.694 -17.306 1.00 83.81 105 ARG A CA 1
ATOM 767 C C . ARG A 1 105 ? 20.305 -11.026 -16.293 1.00 83.81 105 ARG A C 1
ATOM 769 O O . ARG A 1 105 ? 20.355 -10.420 -15.228 1.00 83.81 105 ARG A O 1
ATOM 776 N N . ASN A 1 106 ? 21.197 -11.950 -16.649 1.00 84.94 106 ASN A N 1
ATOM 777 C CA . ASN A 1 106 ? 22.324 -12.382 -15.811 1.00 84.94 106 ASN A CA 1
ATOM 778 C C . ASN A 1 106 ? 21.901 -12.770 -14.381 1.00 84.94 106 ASN A C 1
ATOM 780 O O . ASN A 1 106 ? 22.557 -12.391 -13.416 1.00 84.94 106 ASN A O 1
ATOM 784 N N . GLY A 1 107 ? 20.768 -13.470 -14.247 1.00 77.81 107 GLY A N 1
ATOM 785 C CA . GLY A 1 107 ? 20.228 -13.889 -12.950 1.00 77.81 107 GLY A CA 1
ATOM 786 C C . GLY A 1 107 ? 19.577 -12.778 -12.120 1.00 77.81 107 GLY A C 1
ATOM 787 O O . GLY A 1 107 ? 19.135 -13.060 -11.018 1.00 77.81 107 GLY A O 1
ATOM 788 N N . LYS A 1 108 ? 19.475 -11.545 -12.636 1.00 76.88 108 LYS A N 1
ATOM 789 C CA . LYS A 1 108 ? 18.849 -10.409 -11.944 1.00 76.88 108 LYS A CA 1
ATOM 790 C C . LYS A 1 108 ? 17.550 -9.982 -12.614 1.00 76.88 108 LYS A C 1
ATOM 792 O O . LYS A 1 108 ? 17.473 -9.940 -13.849 1.00 76.88 108 LYS A O 1
ATOM 797 N N . CYS A 1 109 ? 16.562 -9.606 -11.803 1.00 81.06 109 CYS A N 1
ATOM 798 C CA . CYS A 1 109 ? 15.335 -9.002 -12.303 1.00 81.06 109 CYS A CA 1
ATOM 799 C C . CYS A 1 109 ? 15.603 -7.595 -12.860 1.00 81.06 109 CYS A C 1
ATOM 801 O O . CYS A 1 109 ? 16.337 -6.810 -12.260 1.00 81.06 109 CYS A O 1
ATOM 803 N N . LYS A 1 110 ? 15.034 -7.283 -14.027 1.00 83.62 110 LYS A N 1
ATOM 804 C CA . LYS A 1 110 ? 15.163 -5.981 -14.706 1.00 83.62 110 LYS A CA 1
ATOM 805 C C . LYS A 1 110 ? 13.844 -5.253 -14.904 1.00 83.62 110 LYS A C 1
ATOM 807 O O . LYS A 1 110 ? 13.861 -4.043 -15.089 1.00 83.62 110 LYS A O 1
ATOM 812 N N . GLU A 1 111 ? 12.737 -5.979 -14.874 1.00 84.00 111 GLU A N 1
ATOM 813 C CA . GLU A 1 111 ? 11.401 -5.422 -15.040 1.00 84.00 111 GLU A CA 1
ATOM 814 C C . GLU A 1 111 ? 10.438 -6.230 -14.178 1.00 84.00 111 GLU A C 1
ATOM 816 O O . GLU A 1 111 ? 10.319 -7.453 -14.341 1.00 84.00 111 GLU A O 1
ATOM 821 N N . TRP A 1 112 ? 9.786 -5.538 -13.248 1.00 86.50 112 TRP A N 1
ATOM 822 C CA . TRP A 1 112 ? 8.743 -6.109 -12.413 1.00 86.50 112 TRP A CA 1
ATOM 823 C C . TRP A 1 112 ? 7.366 -5.789 -12.990 1.00 86.50 112 TRP A C 1
ATOM 825 O O . TRP A 1 112 ? 7.132 -4.668 -13.443 1.00 86.50 112 TRP A O 1
ATOM 835 N N . SER A 1 113 ? 6.469 -6.773 -12.965 1.00 86.88 113 SER A N 1
ATOM 836 C CA . SER A 1 113 ? 5.081 -6.637 -13.391 1.00 86.88 113 SER A CA 1
ATOM 837 C C . SER A 1 113 ? 4.131 -6.998 -12.259 1.00 86.88 113 SER A C 1
ATOM 839 O O . SER A 1 113 ? 4.326 -8.010 -11.588 1.00 86.88 113 SER A O 1
ATOM 841 N N . THR A 1 114 ? 3.046 -6.240 -12.100 1.00 87.06 114 THR A N 1
ATOM 842 C CA . THR A 1 114 ? 1.949 -6.589 -11.177 1.00 87.06 114 THR A CA 1
ATOM 843 C C . THR A 1 114 ? 1.022 -7.691 -11.716 1.00 87.06 114 THR A C 1
ATOM 845 O O . THR A 1 114 ? -0.005 -7.996 -11.110 1.00 87.06 114 THR A O 1
ATOM 848 N N . THR A 1 115 ? 1.387 -8.350 -12.823 1.00 85.62 115 THR A N 1
ATOM 849 C CA . THR A 1 115 ? 0.662 -9.515 -13.354 1.00 85.62 115 THR A CA 1
ATOM 850 C C . THR A 1 115 ? 0.522 -10.605 -12.290 1.00 85.62 115 THR A C 1
ATOM 852 O O . THR A 1 115 ? 1.514 -11.063 -11.721 1.00 85.62 115 THR A O 1
ATOM 855 N N . GLY A 1 116 ? -0.713 -11.041 -12.026 1.00 86.31 116 GLY A N 1
ATOM 856 C CA . GLY A 1 116 ? -1.006 -12.062 -11.012 1.00 86.31 116 GLY A CA 1
ATOM 857 C C . GLY A 1 116 ? -0.750 -11.616 -9.565 1.00 86.31 116 GLY A C 1
ATOM 858 O O . GLY A 1 116 ? -0.703 -12.460 -8.668 1.00 86.31 116 GLY A O 1
ATOM 859 N N . ALA A 1 117 ? -0.552 -10.316 -9.324 1.00 92.75 117 ALA A N 1
ATOM 860 C CA . ALA A 1 117 ? -0.456 -9.757 -7.982 1.00 92.75 117 ALA A CA 1
ATOM 861 C C . ALA A 1 117 ? -1.820 -9.756 -7.278 1.00 92.75 117 ALA A C 1
ATOM 863 O O . ALA A 1 117 ? -2.878 -9.799 -7.907 1.00 92.75 117 ALA A O 1
ATOM 864 N N . THR A 1 118 ? -1.796 -9.671 -5.950 1.00 95.75 118 THR A N 1
ATOM 865 C CA . THR A 1 118 ? -3.016 -9.553 -5.148 1.00 95.75 118 THR A CA 1
ATOM 866 C C . THR A 1 118 ? -3.686 -8.202 -5.402 1.00 95.75 118 THR A C 1
ATOM 868 O O . THR A 1 118 ? -3.034 -7.155 -5.299 1.00 95.75 118 THR A O 1
ATOM 871 N N . THR A 1 119 ? -4.991 -8.208 -5.697 1.00 94.38 119 THR A N 1
ATOM 872 C CA . THR A 1 119 ? -5.743 -6.965 -5.901 1.00 94.38 119 THR A CA 1
ATOM 873 C C . THR A 1 119 ? -6.197 -6.343 -4.584 1.00 94.38 119 THR A C 1
ATOM 875 O O . THR A 1 119 ? -6.511 -7.039 -3.619 1.00 94.38 119 THR A O 1
ATOM 878 N N . PHE A 1 120 ? -6.236 -5.012 -4.534 1.00 93.75 120 PHE A N 1
ATOM 879 C CA . PHE A 1 120 ? -6.736 -4.272 -3.377 1.00 93.75 120 PHE A CA 1
ATOM 880 C C . PHE A 1 120 ? -8.214 -4.594 -3.120 1.00 93.75 120 PHE A C 1
ATOM 882 O O . PHE A 1 120 ? -8.623 -4.822 -1.981 1.00 93.75 120 PHE A O 1
ATOM 889 N N . GLN A 1 121 ? -9.004 -4.662 -4.193 1.00 91.94 121 GLN A N 1
ATOM 890 C CA . GLN A 1 121 ? -10.438 -4.903 -4.104 1.00 91.94 121 GLN A CA 1
ATOM 891 C C . GLN A 1 121 ? -10.767 -6.312 -3.599 1.00 91.94 121 GLN A C 1
ATOM 893 O O . GLN A 1 121 ? -11.714 -6.448 -2.829 1.00 91.94 121 GLN A O 1
ATOM 898 N N . ASP A 1 122 ? -9.979 -7.334 -3.947 1.00 94.31 122 ASP A N 1
ATOM 899 C CA . ASP A 1 122 ? -10.198 -8.696 -3.439 1.00 94.31 122 ASP A CA 1
ATOM 900 C C . ASP A 1 122 ? -10.019 -8.783 -1.917 1.00 94.31 122 ASP A C 1
ATOM 902 O O . ASP A 1 122 ? -10.732 -9.529 -1.245 1.00 94.31 122 ASP A O 1
ATOM 906 N N . ILE A 1 123 ? -9.094 -7.999 -1.357 1.00 96.38 123 ILE A N 1
ATOM 907 C CA . ILE A 1 123 ? -8.826 -7.981 0.085 1.00 96.38 123 ILE A CA 1
ATOM 908 C C . ILE A 1 123 ? -9.863 -7.131 0.818 1.00 96.38 123 ILE A C 1
ATOM 910 O O . ILE A 1 123 ? -10.556 -7.594 1.730 1.00 96.38 123 ILE A O 1
ATOM 914 N N . PHE A 1 124 ? -10.005 -5.873 0.411 1.00 94.75 124 PHE A N 1
ATOM 915 C CA . PHE A 1 124 ? -10.781 -4.903 1.173 1.00 94.75 124 PHE A CA 1
ATOM 916 C C . PHE A 1 124 ? -12.260 -4.867 0.785 1.00 94.75 124 PHE A C 1
ATOM 918 O O . PHE A 1 124 ? -13.090 -4.448 1.587 1.00 94.75 124 PHE A O 1
ATOM 925 N N . GLY A 1 125 ? -12.638 -5.390 -0.381 1.00 92.81 125 GLY A N 1
ATOM 926 C CA . GLY A 1 125 ? -14.021 -5.388 -0.869 1.00 92.81 125 GLY A CA 1
ATOM 927 C C . GLY A 1 125 ? -14.495 -4.036 -1.415 1.00 92.81 125 GLY A C 1
ATOM 928 O O . GLY A 1 125 ? -15.672 -3.892 -1.734 1.00 92.81 125 GLY A O 1
ATOM 929 N N . PHE A 1 126 ? -13.600 -3.052 -1.539 1.00 90.50 126 PHE A N 1
ATOM 930 C CA . PHE A 1 126 ? -13.862 -1.738 -2.129 1.00 90.50 126 PHE A CA 1
ATOM 931 C C . PHE A 1 126 ? -12.683 -1.294 -3.006 1.00 90.50 126 PHE A C 1
ATOM 933 O O . PHE A 1 126 ? -11.578 -1.825 -2.893 1.00 90.50 126 PHE A O 1
ATOM 940 N N . ALA A 1 127 ? -12.925 -0.347 -3.914 1.00 88.31 127 ALA A N 1
ATOM 941 C CA . ALA A 1 127 ? -11.883 0.212 -4.771 1.00 88.31 127 ALA A CA 1
ATOM 942 C C . ALA A 1 127 ? -11.106 1.315 -4.027 1.00 88.31 127 ALA A C 1
ATOM 944 O O . ALA A 1 127 ? -11.727 2.097 -3.307 1.00 88.31 127 ALA A O 1
ATOM 945 N N . PRO A 1 128 ? -9.778 1.419 -4.202 1.00 87.12 128 PRO A N 1
ATOM 946 C CA . PRO A 1 128 ? -9.005 2.492 -3.585 1.00 87.12 128 PRO A CA 1
ATOM 947 C C . PRO A 1 128 ? -9.407 3.846 -4.193 1.00 87.12 128 PRO A C 1
ATOM 949 O O . PRO A 1 128 ? -9.629 3.942 -5.403 1.00 87.12 128 PRO A O 1
ATOM 952 N N . ALA A 1 129 ? -9.476 4.908 -3.385 1.00 80.31 129 ALA A N 1
ATOM 953 C CA . ALA A 1 129 ? -9.874 6.248 -3.827 1.00 80.31 129 ALA A CA 1
ATOM 954 C C . ALA A 1 129 ? -8.698 7.010 -4.468 1.00 80.31 129 ALA A C 1
ATOM 956 O O . ALA A 1 129 ? -8.425 8.167 -4.156 1.00 80.31 129 ALA A O 1
ATOM 957 N N . ILE A 1 130 ? -7.992 6.341 -5.378 1.00 71.12 130 ILE A N 1
ATOM 958 C CA . ILE A 1 130 ? -6.866 6.893 -6.129 1.00 71.12 130 ILE A CA 1
ATOM 959 C C . ILE A 1 130 ? -7.389 7.239 -7.525 1.00 71.12 130 ILE A C 1
ATOM 961 O O . ILE A 1 130 ? -8.063 6.428 -8.161 1.00 71.12 130 ILE A O 1
ATOM 965 N N . ALA A 1 131 ? -7.122 8.456 -8.003 1.00 56.66 131 ALA A N 1
ATOM 966 C CA . ALA A 1 131 ? -7.548 8.893 -9.328 1.00 56.66 131 ALA A CA 1
ATOM 967 C C . ALA A 1 131 ? -6.789 8.099 -10.400 1.00 56.66 131 ALA A C 1
ATOM 969 O O . ALA A 1 131 ? -5.619 8.371 -10.662 1.00 56.66 131 ALA A O 1
ATOM 970 N N . VAL A 1 132 ? -7.434 7.105 -11.016 1.00 56.69 132 VAL A N 1
ATOM 971 C CA . VAL A 1 132 ? -6.790 6.275 -12.042 1.00 56.69 132 VAL A CA 1
ATOM 972 C C . VAL A 1 132 ? -7.466 6.440 -13.392 1.00 56.69 132 VAL A C 1
ATOM 974 O O . VAL A 1 132 ? -8.684 6.408 -13.534 1.00 56.69 132 VAL A O 1
ATOM 977 N N . VAL A 1 133 ? -6.614 6.615 -14.398 1.00 52.75 133 VAL A N 1
ATOM 978 C CA . VAL A 1 133 ? -6.935 6.838 -15.813 1.00 52.75 133 VAL A CA 1
ATOM 979 C C . VAL A 1 133 ? -7.364 5.535 -16.527 1.00 52.75 133 VAL A C 1
ATOM 981 O O . VAL A 1 133 ? -7.493 5.508 -17.745 1.00 52.75 133 VAL A O 1
ATOM 984 N N . ASP A 1 134 ? -7.545 4.424 -15.801 1.00 57.59 134 ASP A N 1
ATOM 985 C CA . ASP A 1 134 ? -7.775 3.085 -16.362 1.00 57.59 134 ASP A CA 1
ATOM 986 C C . ASP A 1 134 ? -8.656 2.217 -15.431 1.00 57.59 134 ASP A C 1
ATOM 988 O O . ASP A 1 134 ? -8.393 2.194 -14.228 1.00 57.59 134 ASP A O 1
ATOM 992 N N . PRO A 1 135 ? -9.673 1.501 -15.954 1.00 58.66 135 PRO A N 1
ATOM 993 C CA . PRO A 1 135 ? -10.629 0.697 -15.175 1.00 58.66 135 PRO A CA 1
ATOM 994 C C . PRO A 1 135 ? -10.103 -0.646 -14.628 1.00 58.66 135 PRO A C 1
ATOM 996 O O . PRO A 1 135 ? -10.887 -1.418 -14.076 1.00 58.66 135 PRO A O 1
ATOM 999 N N . SER A 1 136 ? -8.821 -0.974 -14.794 1.00 66.56 136 SER A N 1
ATOM 1000 C CA . SER A 1 136 ? -8.268 -2.247 -14.306 1.00 66.56 136 SER A CA 1
ATOM 1001 C C . SER A 1 136 ? -8.196 -2.302 -12.765 1.00 66.56 136 SER A C 1
ATOM 1003 O O . SER A 1 136 ? -7.876 -1.286 -12.140 1.00 66.56 136 SER A O 1
ATOM 1005 N N . PRO A 1 137 ? -8.464 -3.462 -12.125 1.00 78.31 137 PRO A N 1
ATOM 1006 C CA . PRO A 1 137 ? -8.402 -3.587 -10.670 1.00 78.31 137 PRO A CA 1
ATOM 1007 C C . PRO A 1 137 ? -6.982 -3.299 -10.173 1.00 78.31 137 PRO A C 1
ATOM 1009 O O . PRO A 1 137 ? -6.019 -3.926 -10.611 1.00 78.31 137 PRO A O 1
ATOM 1012 N N . MET A 1 138 ? -6.851 -2.341 -9.256 1.00 86.56 138 MET A N 1
ATOM 1013 C CA . MET A 1 138 ? -5.553 -1.965 -8.698 1.00 86.56 138 MET A CA 1
ATOM 1014 C C . MET A 1 138 ? -5.005 -3.056 -7.787 1.00 86.56 138 MET A C 1
ATOM 1016 O O . MET A 1 138 ? -5.702 -3.558 -6.900 1.00 86.56 138 MET A O 1
ATOM 1020 N N . THR A 1 139 ? -3.729 -3.380 -7.968 1.00 92.81 139 THR A N 1
ATOM 1021 C CA . THR A 1 139 ? -3.009 -4.294 -7.083 1.00 92.81 139 THR A CA 1
ATOM 1022 C C . THR A 1 139 ? -2.521 -3.586 -5.825 1.00 92.81 139 THR A C 1
ATOM 1024 O O . THR A 1 139 ? -2.412 -2.358 -5.788 1.00 92.81 139 THR A O 1
ATOM 1027 N N . LEU A 1 140 ? -2.210 -4.350 -4.774 1.00 94.50 140 LEU A N 1
ATOM 1028 C CA . LEU A 1 140 ? -1.611 -3.787 -3.558 1.00 94.50 140 LEU A CA 1
ATOM 1029 C C . LEU A 1 140 ? -0.308 -3.028 -3.873 1.00 94.50 140 LEU A C 1
ATOM 1031 O O . LEU A 1 140 ? -0.045 -1.977 -3.288 1.00 94.50 140 LEU A O 1
ATOM 1035 N N . LEU A 1 141 ? 0.488 -3.528 -4.829 1.00 91.88 141 LEU A N 1
ATOM 1036 C CA . LEU A 1 141 ? 1.711 -2.853 -5.260 1.00 91.88 141 LEU A CA 1
ATOM 1037 C C . LEU A 1 141 ? 1.398 -1.591 -6.077 1.00 91.88 141 LEU A C 1
ATOM 1039 O O . LEU A 1 141 ? 2.033 -0.571 -5.831 1.00 91.88 141 LEU A O 1
ATOM 1043 N N . ASP A 1 142 ? 0.398 -1.606 -6.967 1.00 88.81 142 ASP A N 1
ATOM 1044 C CA . ASP A 1 142 ? -0.018 -0.400 -7.709 1.00 88.81 142 ASP A CA 1
ATOM 1045 C C . ASP A 1 142 ? -0.443 0.726 -6.760 1.00 88.81 142 ASP A C 1
ATOM 1047 O O . ASP A 1 142 ? -0.052 1.879 -6.940 1.00 88.81 142 ASP A O 1
ATOM 1051 N N . VAL A 1 143 ? -1.205 0.392 -5.713 1.00 90.06 143 VAL A N 1
ATOM 1052 C CA . VAL A 1 143 ? -1.584 1.350 -4.667 1.00 90.06 143 VAL A CA 1
ATOM 1053 C C . VAL A 1 143 ? -0.333 1.973 -4.055 1.00 90.06 143 VAL A C 1
ATOM 1055 O O . VAL A 1 143 ? -0.220 3.195 -4.021 1.00 90.06 143 VAL A O 1
ATOM 1058 N N . MET A 1 144 ? 0.640 1.160 -3.638 1.00 87.62 144 MET A N 1
ATOM 1059 C CA . MET A 1 144 ? 1.880 1.647 -3.024 1.00 87.62 144 MET A CA 1
ATOM 1060 C C . MET A 1 144 ? 2.805 2.418 -3.975 1.00 87.62 144 MET A C 1
ATOM 1062 O O . MET A 1 144 ? 3.482 3.343 -3.532 1.00 87.62 144 MET A O 1
ATOM 1066 N N . LEU A 1 145 ? 2.822 2.107 -5.273 1.00 83.88 145 LEU A N 1
ATOM 1067 C CA . LEU A 1 145 ? 3.604 2.857 -6.264 1.00 83.88 145 LEU A CA 1
ATOM 1068 C C . LEU A 1 145 ? 3.056 4.275 -6.500 1.00 83.88 145 LEU A C 1
ATOM 1070 O O . LEU A 1 145 ? 3.815 5.160 -6.888 1.00 83.88 145 LEU A O 1
ATOM 1074 N N . ASN A 1 146 ? 1.778 4.528 -6.196 1.00 75.50 146 ASN A N 1
ATOM 1075 C CA . ASN A 1 146 ? 1.182 5.868 -6.267 1.00 75.50 146 ASN A CA 1
ATOM 1076 C C . ASN A 1 146 ? 1.532 6.781 -5.065 1.00 75.50 146 ASN A C 1
ATOM 1078 O O . ASN A 1 146 ? 1.146 7.949 -5.056 1.00 75.50 146 ASN A O 1
ATOM 1082 N N . HIS A 1 147 ? 2.299 6.293 -4.080 1.00 65.00 147 HIS A N 1
ATOM 1083 C CA . HIS A 1 147 ? 2.653 6.997 -2.834 1.00 65.00 147 HIS A CA 1
ATOM 1084 C C . HIS A 1 147 ? 3.349 8.360 -3.008 1.00 65.00 147 HIS A C 1
ATOM 1086 O O . HIS A 1 147 ? 3.218 9.237 -2.155 1.00 65.00 147 HIS A O 1
ATOM 1092 N N . GLU A 1 148 ? 4.113 8.583 -4.080 1.00 54.69 148 GLU A N 1
ATOM 1093 C CA . GLU A 1 148 ? 4.833 9.857 -4.253 1.00 54.69 148 GLU A CA 1
ATOM 1094 C C . GLU A 1 148 ? 4.004 10.991 -4.849 1.00 54.69 148 GLU A C 1
ATOM 1096 O O . GLU A 1 148 ? 4.402 12.147 -4.716 1.00 54.69 148 GLU A O 1
ATOM 1101 N N . GLN A 1 149 ? 2.832 10.719 -5.431 1.00 52.56 149 GLN A N 1
ATOM 1102 C CA . GLN A 1 149 ? 1.954 11.800 -5.900 1.00 52.56 149 GLN A CA 1
ATOM 1103 C C . GLN A 1 149 ? 1.335 12.599 -4.736 1.00 52.56 149 GLN A C 1
ATOM 1105 O O . GLN A 1 149 ? 0.858 13.712 -4.944 1.00 52.56 149 GLN A O 1
ATOM 1110 N N . SER A 1 150 ? 1.383 12.066 -3.509 1.00 52.12 150 SER A N 1
ATOM 1111 C CA . SER A 1 150 ? 0.804 12.654 -2.291 1.00 52.12 150 SER A CA 1
ATOM 1112 C C . SER A 1 150 ? 1.730 13.570 -1.475 1.00 52.12 150 SER A C 1
ATOM 1114 O O . SER A 1 150 ? 1.315 14.061 -0.433 1.00 52.12 150 SER A O 1
ATOM 1116 N N . GLY A 1 151 ? 2.961 13.851 -1.919 1.00 48.44 151 GLY A N 1
ATOM 1117 C CA . GLY A 1 151 ? 3.777 14.912 -1.302 1.00 48.44 151 GLY A CA 1
ATOM 1118 C C . GLY A 1 151 ? 4.470 14.582 0.031 1.00 48.44 151 GLY A C 1
ATOM 1119 O O . GLY A 1 151 ? 4.862 15.510 0.732 1.00 48.44 151 GLY A O 1
ATOM 1120 N N . GLY A 1 152 ? 4.683 13.303 0.366 1.00 55.03 152 GLY A N 1
ATOM 1121 C CA . GLY A 1 152 ? 5.649 12.899 1.405 1.00 55.03 152 GLY A CA 1
ATOM 1122 C C . GLY A 1 152 ? 5.182 11.772 2.324 1.00 55.03 152 GLY A C 1
ATOM 1123 O O . GLY A 1 152 ? 5.840 10.739 2.374 1.00 55.03 152 GLY A O 1
ATOM 1124 N N . GLU A 1 153 ? 4.040 11.948 2.989 1.00 61.38 153 GLU A N 1
ATOM 1125 C CA . GLU A 1 153 ? 3.503 11.016 4.007 1.00 61.38 153 GLU A CA 1
ATOM 1126 C C . GLU A 1 153 ? 2.640 9.887 3.413 1.00 61.38 153 GLU A C 1
ATOM 1128 O O . GLU A 1 153 ? 2.009 9.136 4.140 1.00 61.38 153 GLU A O 1
ATOM 1133 N N . GLY A 1 154 ? 2.548 9.775 2.085 1.00 75.25 154 GLY A N 1
ATOM 1134 C CA . GLY A 1 154 ? 1.640 8.820 1.447 1.00 75.25 154 GLY A CA 1
ATOM 1135 C C . GLY A 1 154 ? 0.154 9.141 1.648 1.00 75.25 154 GLY A C 1
ATOM 1136 O O . GLY A 1 154 ? -0.240 10.108 2.291 1.00 75.25 154 GLY A O 1
ATOM 1137 N N . THR A 1 155 ? -0.704 8.329 1.040 1.00 87.81 155 THR A N 1
ATOM 1138 C CA . THR A 1 155 ? -2.165 8.386 1.205 1.00 87.81 155 THR A CA 1
ATOM 1139 C C . THR A 1 155 ? -2.648 7.391 2.259 1.00 87.81 155 THR A C 1
ATOM 1141 O O . THR A 1 155 ? -1.932 6.454 2.632 1.00 87.81 155 THR A O 1
ATOM 1144 N N . TYR A 1 156 ? -3.912 7.531 2.671 1.00 90.88 156 TYR A N 1
ATOM 1145 C CA . TYR A 1 156 ? -4.616 6.527 3.473 1.00 90.88 156 TYR A CA 1
ATOM 1146 C C . TYR A 1 156 ? -4.444 5.114 2.906 1.00 90.88 156 TYR A C 1
ATOM 1148 O O . TYR A 1 156 ? -4.094 4.194 3.638 1.00 90.88 156 TYR A O 1
ATOM 1156 N N . GLU A 1 157 ? -4.626 4.945 1.598 1.00 92.19 157 GLU A N 1
ATOM 1157 C CA . GLU A 1 157 ? -4.510 3.662 0.918 1.00 92.19 157 GLU A CA 1
ATOM 1158 C C . GLU A 1 157 ? -3.092 3.098 0.997 1.00 92.19 157 GLU A C 1
ATOM 1160 O O . GLU A 1 157 ? -2.919 1.899 1.213 1.00 92.19 157 GLU A O 1
ATOM 1165 N N . ASN A 1 158 ? -2.066 3.946 0.886 1.00 92.12 158 ASN A N 1
ATOM 1166 C CA . ASN A 1 158 ? -0.687 3.497 1.047 1.00 92.12 158 ASN A CA 1
ATOM 1167 C C . ASN A 1 158 ? -0.433 2.954 2.453 1.00 92.12 158 ASN A C 1
ATOM 1169 O O . ASN A 1 158 ? 0.135 1.871 2.608 1.00 92.12 158 ASN A O 1
ATOM 1173 N N . HIS A 1 159 ? -0.882 3.690 3.467 1.00 93.69 159 HIS A N 1
ATOM 1174 C CA . HIS A 1 159 ? -0.736 3.291 4.861 1.00 93.69 159 HIS A CA 1
ATOM 1175 C C . HIS A 1 159 ? -1.581 2.071 5.216 1.00 93.69 159 HIS A C 1
ATOM 1177 O O . HIS A 1 159 ? -1.121 1.215 5.969 1.00 93.69 159 HIS A O 1
ATOM 1183 N N . LEU A 1 160 ? -2.767 1.937 4.631 1.00 95.75 160 LEU A N 1
ATOM 1184 C CA . LEU A 1 160 ? -3.614 0.765 4.794 1.00 95.75 160 LEU A CA 1
ATOM 1185 C C . LEU A 1 160 ? -2.942 -0.495 4.229 1.00 95.75 160 LEU A C 1
ATOM 1187 O O . LEU A 1 160 ? -2.903 -1.526 4.899 1.00 95.75 160 LEU A O 1
ATOM 1191 N N . VAL A 1 161 ? -2.362 -0.419 3.027 1.00 96.25 161 VAL A N 1
ATOM 1192 C CA . VAL A 1 161 ? -1.641 -1.561 2.443 1.00 96.25 161 VAL A CA 1
ATOM 1193 C C . VAL A 1 161 ? -0.386 -1.899 3.253 1.00 96.25 161 VAL A C 1
ATOM 1195 O O . VAL A 1 161 ? -0.134 -3.072 3.524 1.00 96.25 161 VAL A O 1
ATOM 1198 N N . ALA A 1 162 ? 0.376 -0.902 3.706 1.00 94.88 162 ALA A N 1
ATOM 1199 C CA . ALA A 1 162 ? 1.519 -1.145 4.586 1.00 94.88 162 ALA A CA 1
ATOM 1200 C C . ALA A 1 162 ? 1.096 -1.797 5.913 1.00 94.88 162 ALA A C 1
ATOM 1202 O O . ALA A 1 162 ? 1.740 -2.745 6.362 1.00 94.88 162 ALA A O 1
ATOM 1203 N N . ALA A 1 163 ? -0.020 -1.358 6.503 1.00 95.69 163 ALA A N 1
ATOM 1204 C CA . ALA A 1 163 ? -0.561 -1.938 7.727 1.00 95.69 163 ALA A CA 1
ATOM 1205 C C . ALA A 1 163 ? -0.973 -3.404 7.537 1.00 95.69 163 ALA A C 1
ATOM 1207 O O . ALA A 1 163 ? -0.653 -4.254 8.369 1.00 95.69 163 ALA A O 1
ATOM 1208 N N . LEU A 1 164 ? -1.607 -3.719 6.404 1.00 98.00 164 LEU A N 1
ATOM 1209 C CA . LEU A 1 164 ? -1.943 -5.086 6.012 1.00 98.00 164 LEU A CA 1
ATOM 1210 C C . LEU A 1 164 ? -0.690 -5.974 5.926 1.00 98.00 164 LEU A C 1
ATOM 1212 O O . LEU A 1 164 ? -0.674 -7.075 6.477 1.00 98.00 164 LEU A O 1
ATOM 1216 N N . LEU A 1 165 ? 0.365 -5.496 5.259 1.00 97.06 165 LEU A N 1
ATOM 1217 C CA . LEU A 1 165 ? 1.613 -6.244 5.076 1.00 97.06 165 LEU A CA 1
ATOM 1218 C C . LEU A 1 165 ? 2.384 -6.419 6.388 1.00 97.06 165 LEU A C 1
ATOM 1220 O O . LEU A 1 165 ? 2.876 -7.513 6.667 1.00 97.06 165 LEU A O 1
ATOM 1224 N N . ASN A 1 166 ? 2.433 -5.381 7.224 1.00 93.75 166 ASN A N 1
ATOM 1225 C CA . ASN A 1 166 ? 3.023 -5.451 8.558 1.00 93.75 166 ASN A CA 1
ATOM 1226 C C . ASN A 1 166 ? 2.304 -6.489 9.434 1.00 93.75 166 ASN A C 1
ATOM 1228 O O . ASN A 1 166 ? 2.955 -7.368 10.007 1.00 93.75 166 ASN A O 1
ATOM 1232 N N . ALA A 1 167 ? 0.968 -6.440 9.477 1.00 93.19 167 ALA A N 1
ATOM 1233 C CA . ALA A 1 167 ? 0.145 -7.380 10.232 1.00 93.19 167 ALA A CA 1
ATOM 1234 C C . ALA A 1 167 ? 0.278 -8.820 9.717 1.00 93.19 167 ALA A C 1
ATOM 1236 O O . ALA A 1 167 ? 0.298 -9.760 10.506 1.00 93.19 167 ALA A O 1
ATOM 1237 N N . ALA A 1 168 ? 0.403 -9.009 8.404 1.00 95.62 168 ALA A N 1
ATOM 1238 C CA . ALA A 1 168 ? 0.581 -10.331 7.814 1.00 95.62 168 ALA A CA 1
ATOM 1239 C C . ALA A 1 168 ? 1.977 -10.910 8.057 1.00 95.62 168 ALA A C 1
ATOM 1241 O O . ALA A 1 168 ? 2.126 -12.115 8.251 1.00 95.62 168 ALA A O 1
ATOM 1242 N N . LYS A 1 169 ? 3.012 -10.065 8.048 1.00 90.75 169 LYS A N 1
ATOM 1243 C CA . LYS A 1 169 ? 4.394 -10.505 8.239 1.00 90.75 169 LYS A CA 1
ATOM 1244 C C . LYS A 1 169 ? 4.708 -10.821 9.697 1.00 90.75 169 LYS A C 1
ATOM 1246 O O . LYS A 1 169 ? 5.387 -11.808 9.972 1.00 90.75 169 LYS A O 1
ATOM 1251 N N . ALA A 1 170 ? 4.276 -9.956 10.611 1.00 82.00 170 ALA A N 1
ATOM 1252 C CA . ALA A 1 170 ? 4.644 -10.029 12.018 1.00 82.00 170 ALA A CA 1
ATOM 1253 C C . ALA A 1 170 ? 3.531 -9.458 12.918 1.00 82.00 170 ALA A C 1
ATOM 1255 O O . ALA A 1 170 ? 3.731 -8.424 13.558 1.00 82.00 170 ALA A O 1
ATOM 1256 N N . PRO A 1 171 ? 2.373 -10.136 13.030 1.00 80.50 171 PRO A N 1
ATOM 1257 C CA . PRO A 1 171 ? 1.208 -9.605 13.748 1.00 80.50 171 PRO A CA 1
ATOM 1258 C C . PRO A 1 171 ? 1.508 -9.271 15.215 1.00 80.50 171 PRO A C 1
ATOM 1260 O O . PRO A 1 171 ? 1.041 -8.262 15.733 1.00 80.50 171 PRO A O 1
ATOM 1263 N N . PHE A 1 172 ? 2.344 -10.076 15.882 1.00 71.19 172 PHE A N 1
ATOM 1264 C CA . PHE A 1 172 ? 2.733 -9.850 17.279 1.00 71.19 172 PHE A CA 1
ATOM 1265 C C . PHE A 1 172 ? 3.627 -8.622 17.475 1.00 71.19 172 PHE A C 1
ATOM 1267 O O . PHE A 1 172 ? 3.503 -7.943 18.487 1.00 71.19 172 PHE A O 1
ATOM 1274 N N . ILE A 1 173 ? 4.523 -8.343 16.523 1.00 71.94 173 ILE A N 1
ATOM 1275 C CA . ILE A 1 173 ? 5.435 -7.191 16.588 1.00 71.94 173 ILE A CA 1
ATOM 1276 C C . ILE A 1 173 ? 4.702 -5.918 16.163 1.00 71.94 173 ILE A C 1
ATOM 1278 O O . ILE A 1 173 ? 4.910 -4.855 16.740 1.00 71.94 173 ILE A O 1
ATOM 1282 N N . TYR A 1 174 ? 3.825 -6.035 15.166 1.00 82.00 174 TYR A N 1
ATOM 1283 C CA . TYR A 1 174 ? 3.028 -4.923 14.669 1.00 82.00 174 TYR A CA 1
ATOM 1284 C C . TYR A 1 174 ? 1.853 -4.561 15.595 1.00 82.00 174 TYR A C 1
ATOM 1286 O O . TYR A 1 174 ? 1.363 -3.437 15.556 1.00 82.00 174 TYR A O 1
ATOM 1294 N N . GLY A 1 175 ? 1.416 -5.487 16.455 1.00 77.12 175 GLY A N 1
ATOM 1295 C CA . GLY A 1 175 ? 0.397 -5.238 17.479 1.00 77.12 175 GLY A CA 1
ATOM 1296 C C . GLY A 1 175 ? -1.048 -5.304 16.974 1.00 77.12 175 GLY A C 1
ATOM 1297 O O . GLY A 1 175 ? -1.952 -4.830 17.658 1.00 77.12 175 GLY A O 1
ATOM 1298 N N . THR A 1 176 ? -1.280 -5.872 15.788 1.00 85.88 176 THR A N 1
ATOM 1299 C CA . THR A 1 176 ? -2.617 -6.063 15.206 1.00 85.88 176 THR A CA 1
ATOM 1300 C C . THR A 1 176 ? -2.615 -7.204 14.193 1.00 85.88 176 THR A C 1
ATOM 1302 O O . THR A 1 176 ? -1.571 -7.593 13.665 1.00 85.88 176 THR A O 1
ATOM 1305 N N . THR A 1 177 ? -3.800 -7.739 13.909 1.00 90.12 177 THR A N 1
ATOM 1306 C CA . THR A 1 177 ? -4.004 -8.813 12.926 1.00 90.12 177 THR A CA 1
ATOM 1307 C C . THR A 1 177 ? -4.466 -8.284 11.567 1.00 90.12 177 THR A C 1
ATOM 1309 O O . THR A 1 177 ? -4.952 -7.159 11.457 1.00 90.12 177 THR A O 1
ATOM 1312 N N . VAL A 1 178 ? -4.333 -9.113 10.526 1.00 95.75 178 VAL A N 1
ATOM 1313 C CA . VAL A 1 178 ? -4.861 -8.834 9.178 1.00 95.75 178 VAL A CA 1
ATOM 1314 C C . VAL A 1 178 ? -6.371 -8.591 9.213 1.00 95.75 178 VAL A C 1
ATOM 1316 O O . VAL A 1 178 ? -6.845 -7.629 8.610 1.00 95.75 178 VAL A O 1
ATOM 1319 N N . ASP A 1 179 ? -7.111 -9.418 9.952 1.00 95.94 179 ASP A N 1
ATOM 1320 C CA . ASP A 1 179 ? -8.570 -9.325 10.036 1.00 95.94 179 ASP A CA 1
ATOM 1321 C C . ASP A 1 179 ? -9.016 -7.990 10.640 1.00 95.94 179 ASP A C 1
ATOM 1323 O O . ASP A 1 179 ? -9.924 -7.354 10.111 1.00 95.94 179 ASP A O 1
ATOM 1327 N N . GLU A 1 180 ? -8.333 -7.509 11.683 1.00 94.12 180 GLU A N 1
ATOM 1328 C CA . GLU A 1 180 ? -8.633 -6.207 12.291 1.00 94.12 180 GLU A CA 1
ATOM 1329 C C . GLU A 1 180 ? -8.344 -5.034 11.350 1.00 94.12 180 GLU A C 1
ATOM 1331 O O . GLU A 1 180 ? -9.101 -4.064 11.338 1.00 94.12 180 GLU A O 1
ATOM 1336 N N . ILE A 1 181 ? -7.284 -5.116 10.537 1.00 96.19 181 ILE A N 1
ATOM 1337 C CA . ILE A 1 181 ? -6.987 -4.098 9.519 1.00 96.19 181 ILE A CA 1
ATOM 1338 C C . ILE A 1 181 ? -8.089 -4.064 8.453 1.00 96.19 181 ILE A C 1
ATOM 1340 O O . ILE A 1 181 ? -8.585 -2.987 8.115 1.00 96.19 181 ILE A O 1
ATOM 1344 N N . ILE A 1 182 ? -8.498 -5.231 7.944 1.00 97.12 182 ILE A N 1
ATOM 1345 C CA . ILE A 1 182 ? -9.548 -5.341 6.921 1.00 97.12 182 ILE A CA 1
ATOM 1346 C C . ILE A 1 182 ? -10.900 -4.879 7.479 1.00 97.12 182 ILE A C 1
ATOM 1348 O O . ILE A 1 182 ? -11.608 -4.121 6.814 1.00 97.12 182 ILE A O 1
ATOM 1352 N N . GLU A 1 183 ? -11.262 -5.306 8.691 1.00 95.50 183 GLU A N 1
ATOM 1353 C CA . GLU A 1 183 ? -12.505 -4.908 9.356 1.00 95.50 183 GLU A CA 1
ATOM 1354 C C . GLU A 1 183 ? -12.543 -3.395 9.593 1.00 95.50 183 GLU A C 1
ATOM 1356 O O . GLU A 1 183 ? -13.529 -2.747 9.237 1.00 95.50 183 GLU A O 1
ATOM 1361 N N . LEU A 1 184 ? -11.465 -2.813 10.129 1.00 94.81 184 LEU A N 1
ATOM 1362 C CA . LEU A 1 184 ? -11.385 -1.376 10.384 1.00 94.81 184 LEU A CA 1
ATOM 1363 C C . LEU A 1 184 ? -11.530 -0.565 9.089 1.00 94.81 184 LEU A C 1
ATOM 1365 O O . LEU A 1 184 ? -12.300 0.396 9.054 1.00 94.81 184 LEU A O 1
ATOM 1369 N N . ALA A 1 185 ? -10.840 -0.972 8.019 1.00 95.44 185 ALA A N 1
ATOM 1370 C CA . ALA A 1 185 ? -10.921 -0.309 6.719 1.00 95.44 185 ALA A CA 1
ATOM 1371 C C . ALA A 1 185 ? -12.336 -0.369 6.126 1.00 95.44 185 ALA A C 1
ATOM 1373 O O . ALA A 1 185 ? -12.879 0.647 5.696 1.00 95.44 185 ALA A O 1
ATOM 1374 N N . ARG A 1 186 ? -12.973 -1.546 6.163 1.00 94.81 186 ARG A N 1
ATOM 1375 C CA . ARG A 1 186 ? -14.355 -1.720 5.695 1.00 94.81 186 ARG A CA 1
ATOM 1376 C C . ARG A 1 186 ? -15.341 -0.886 6.497 1.00 94.81 186 ARG A C 1
ATOM 1378 O O . ARG A 1 186 ? -16.231 -0.284 5.906 1.00 94.81 186 ARG A O 1
ATOM 1385 N N . CYS A 1 187 ? -15.196 -0.840 7.820 1.00 93.81 187 CYS A N 1
ATOM 1386 C CA . CYS A 1 187 ? -16.080 -0.045 8.665 1.00 93.81 187 CYS A CA 1
ATOM 1387 C C . CYS A 1 187 ? -16.016 1.440 8.303 1.00 93.81 187 CYS A C 1
ATOM 1389 O O . CYS A 1 187 ? -17.060 2.057 8.112 1.00 93.81 187 CYS A O 1
ATOM 1391 N N . VAL A 1 188 ? -14.813 1.987 8.126 1.00 92.94 188 VAL A N 1
ATOM 1392 C CA . VAL A 1 188 ? -14.627 3.384 7.712 1.00 92.94 188 VAL A CA 1
ATOM 1393 C C . VAL A 1 188 ? -15.257 3.664 6.349 1.00 92.94 188 VAL A C 1
ATOM 1395 O O . VAL A 1 188 ? -16.030 4.612 6.220 1.00 92.94 188 VAL A O 1
ATOM 1398 N N . GLU A 1 189 ? -14.958 2.847 5.339 1.00 91.12 189 GLU A N 1
ATOM 1399 C CA . GLU A 1 189 ? -15.410 3.107 3.965 1.00 91.12 189 GLU A CA 1
ATOM 1400 C C . GLU A 1 189 ? -16.919 2.889 3.780 1.00 91.12 189 GLU A C 1
ATOM 1402 O O . GLU A 1 189 ? -17.549 3.532 2.942 1.00 91.12 189 GLU A O 1
ATOM 1407 N N . LEU A 1 190 ? -17.531 2.026 4.595 1.00 91.00 190 LEU A N 1
ATOM 1408 C CA . LEU A 1 190 ? -18.975 1.778 4.584 1.00 91.00 190 LEU A CA 1
ATOM 1409 C C . LEU A 1 190 ? -19.756 2.657 5.577 1.00 91.00 190 LEU A C 1
ATOM 1411 O O . LEU A 1 190 ? -20.977 2.529 5.668 1.00 91.00 190 LEU A O 1
ATOM 1415 N N . GLY A 1 191 ? -19.085 3.527 6.342 1.00 91.19 191 GLY A N 1
ATOM 1416 C CA . GLY A 1 191 ? -19.720 4.342 7.385 1.00 91.19 191 GLY A CA 1
ATOM 1417 C C . GLY A 1 191 ? -20.324 3.518 8.532 1.00 91.19 191 GLY A C 1
ATOM 1418 O O . GLY A 1 191 ? -21.320 3.919 9.140 1.00 91.19 191 GLY A O 1
ATOM 1419 N N . LEU A 1 192 ? -19.760 2.340 8.805 1.00 92.44 192 LEU A N 1
ATOM 1420 C CA . LEU A 1 192 ? -20.179 1.440 9.875 1.00 92.44 192 LEU A CA 1
ATOM 1421 C C . LEU A 1 192 ? -19.385 1.703 11.157 1.00 92.44 192 LEU A C 1
ATOM 1423 O O . LEU A 1 192 ? -18.240 2.150 11.142 1.00 92.44 192 LEU A O 1
ATOM 1427 N N . ALA A 1 193 ? -19.994 1.367 12.292 1.00 90.75 193 ALA A N 1
ATOM 1428 C CA . ALA A 1 193 ? -19.312 1.428 13.574 1.00 90.75 193 ALA A CA 1
ATOM 1429 C C . ALA A 1 193 ? -18.320 0.261 13.716 1.00 90.75 193 ALA A C 1
ATOM 1431 O O . ALA A 1 193 ? -18.719 -0.902 13.671 1.00 90.75 193 ALA A O 1
ATOM 1432 N N . TYR A 1 194 ? -17.051 0.564 13.977 1.00 89.69 194 TYR A N 1
ATOM 1433 C CA . TYR A 1 194 ? -16.042 -0.431 14.327 1.00 89.69 194 TYR A CA 1
ATOM 1434 C C . TYR A 1 194 ? -16.112 -0.739 15.827 1.00 89.69 194 TYR A C 1
ATOM 1436 O O . TYR A 1 194 ? -15.977 0.158 16.661 1.00 89.69 194 TYR A O 1
ATOM 1444 N N . LYS A 1 195 ? -16.373 -2.003 16.188 1.00 87.94 195 LYS A N 1
ATOM 1445 C CA . LYS A 1 195 ? -16.533 -2.459 17.587 1.00 87.94 195 LYS A CA 1
ATOM 1446 C C . LYS A 1 195 ? -1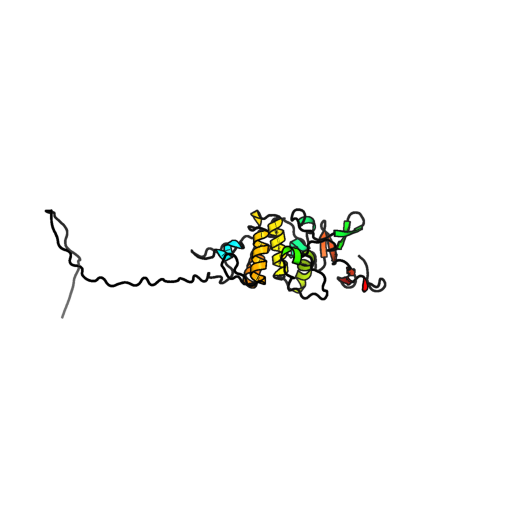7.502 -1.589 18.420 1.00 87.94 195 LYS A C 1
ATOM 1448 O O . LYS A 1 195 ? -17.318 -1.415 19.619 1.00 87.94 195 LYS A O 1
ATOM 1453 N N . GLY A 1 196 ? -18.546 -1.044 17.783 1.00 86.69 196 GLY A N 1
ATOM 1454 C CA . GLY A 1 196 ? -19.554 -0.184 18.424 1.00 86.69 196 GLY A CA 1
ATOM 1455 C C . GLY A 1 196 ? -19.237 1.317 18.419 1.00 86.69 196 GLY A C 1
ATOM 1456 O O . GLY A 1 196 ? -20.039 2.102 18.924 1.00 86.69 196 GLY A O 1
ATOM 1457 N N . TYR A 1 197 ? -18.124 1.732 17.810 1.00 82.88 197 TYR A N 1
ATOM 1458 C CA . TYR A 1 197 ? -17.680 3.123 17.763 1.00 82.88 197 TYR A CA 1
ATOM 1459 C C . TYR A 1 197 ? -17.623 3.657 16.335 1.00 82.88 197 TYR A C 1
ATOM 1461 O O . TYR A 1 197 ? -17.179 2.978 15.414 1.00 82.88 197 TYR A O 1
ATOM 1469 N N . GLN A 1 198 ? -18.060 4.901 16.158 1.00 87.12 198 GLN A N 1
ATOM 1470 C CA . GLN A 1 198 ? -17.867 5.621 14.903 1.00 87.12 198 GLN A CA 1
ATOM 1471 C C . GLN A 1 198 ? -16.408 6.059 14.803 1.00 87.12 198 GLN A C 1
ATOM 1473 O O . GLN A 1 198 ? -15.910 6.713 15.717 1.00 87.12 198 GLN A O 1
ATOM 1478 N N . VAL A 1 199 ? -15.757 5.685 13.705 1.00 86.06 199 VAL A N 1
ATOM 1479 C CA . VAL A 1 199 ? -14.367 6.023 13.389 1.00 86.06 199 VAL A CA 1
ATOM 1480 C C . VAL A 1 199 ? -14.325 6.684 12.019 1.00 86.06 199 VAL A C 1
ATOM 1482 O O . VAL A 1 199 ? -14.985 6.244 11.079 1.00 86.06 199 VAL A O 1
ATOM 1485 N N . THR A 1 200 ? -13.577 7.770 11.908 1.00 90.44 200 THR A N 1
ATOM 1486 C CA . THR A 1 200 ? -13.414 8.510 10.658 1.00 90.44 200 THR A CA 1
ATOM 1487 C C . THR A 1 200 ? -12.213 8.000 9.873 1.00 90.44 200 THR A C 1
ATOM 1489 O O . THR A 1 200 ? -11.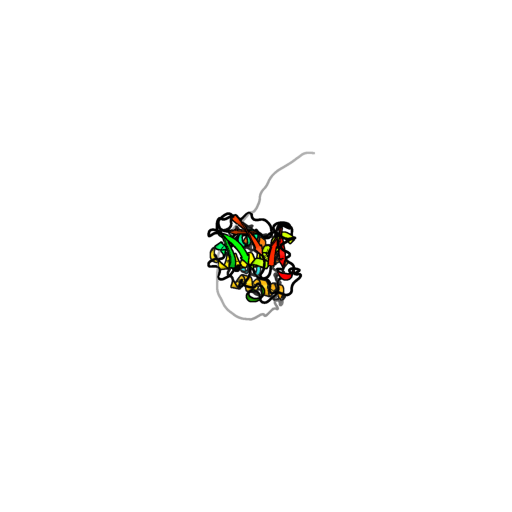256 7.453 10.425 1.00 90.44 200 THR A O 1
ATOM 1492 N N . ARG A 1 201 ? -12.223 8.246 8.560 1.00 90.56 201 ARG A N 1
ATOM 1493 C CA . ARG A 1 201 ? -11.090 7.920 7.687 1.00 90.56 201 ARG A CA 1
ATOM 1494 C C . ARG A 1 201 ? -9.797 8.605 8.117 1.00 90.56 201 ARG A C 1
ATOM 1496 O O . ARG A 1 201 ? -8.747 7.976 8.066 1.00 90.56 201 ARG A O 1
ATOM 1503 N N . GLN A 1 202 ? -9.880 9.849 8.590 1.00 89.50 202 GLN A N 1
ATOM 1504 C CA . GLN A 1 202 ? -8.714 10.577 9.086 1.00 89.50 202 GLN A CA 1
ATOM 1505 C C . GLN A 1 202 ? -8.144 9.941 10.361 1.00 89.50 202 GLN A C 1
ATOM 1507 O O . GLN A 1 202 ? -6.940 9.754 10.454 1.00 89.50 202 GLN A O 1
ATOM 1512 N N . GLU A 1 203 ? -8.983 9.542 11.322 1.00 88.62 203 GLU A N 1
ATOM 1513 C CA . GLU A 1 203 ? -8.504 8.902 12.560 1.00 88.62 203 GLU A CA 1
ATOM 1514 C C . GLU A 1 203 ? -7.799 7.570 12.288 1.00 88.62 203 GLU A C 1
ATOM 1516 O O . GLU A 1 203 ? -6.791 7.251 12.924 1.00 88.62 203 GLU A O 1
ATOM 1521 N N . VAL A 1 204 ? -8.316 6.795 11.331 1.00 91.38 204 VAL A N 1
ATOM 1522 C CA . VAL A 1 204 ? -7.690 5.538 10.915 1.00 91.38 204 VAL A CA 1
ATOM 1523 C C . VAL A 1 204 ? -6.425 5.787 10.096 1.00 91.38 204 VAL A C 1
ATOM 1525 O O . VAL A 1 204 ? -5.443 5.071 10.283 1.00 91.38 204 VAL A O 1
ATOM 1528 N N . PHE A 1 205 ? -6.401 6.819 9.248 1.00 91.00 205 PHE A N 1
ATOM 1529 C CA . PHE A 1 205 ? -5.177 7.240 8.571 1.00 91.00 205 PHE A CA 1
ATOM 1530 C C . PHE A 1 205 ? -4.080 7.583 9.587 1.00 91.00 205 PHE A C 1
ATOM 1532 O O . PHE A 1 205 ? -3.014 6.973 9.553 1.00 91.00 205 PHE A O 1
ATOM 1539 N N . ASP A 1 206 ? -4.377 8.452 10.555 1.00 87.81 206 ASP A N 1
ATOM 1540 C CA . ASP A 1 206 ? -3.438 8.851 11.604 1.00 87.81 206 ASP A CA 1
ATOM 1541 C C . ASP A 1 206 ? -2.962 7.651 12.442 1.00 87.81 206 ASP A C 1
ATOM 1543 O O . ASP A 1 206 ? -1.812 7.611 12.884 1.00 87.81 206 ASP A O 1
ATOM 1547 N N . LEU A 1 207 ? -3.840 6.667 12.691 1.00 87.62 207 LEU A N 1
ATOM 1548 C CA . LEU A 1 207 ? -3.456 5.413 13.342 1.00 87.62 207 LEU A CA 1
ATOM 1549 C C . LEU A 1 207 ? -2.415 4.664 12.505 1.00 87.62 207 LEU A C 1
ATOM 1551 O O . LEU A 1 207 ? -1.375 4.287 13.040 1.00 87.62 207 LEU A O 1
ATOM 1555 N N . PHE A 1 208 ? -2.677 4.438 11.217 1.00 91.12 208 PHE A N 1
ATOM 1556 C CA . PHE A 1 208 ? -1.758 3.683 10.368 1.00 91.12 208 PHE A CA 1
ATOM 1557 C C . PHE A 1 208 ? -0.448 4.422 10.111 1.00 91.12 208 PHE A C 1
ATOM 1559 O O . PHE A 1 208 ? 0.591 3.772 10.044 1.00 91.12 208 PHE A O 1
ATOM 1566 N N . VAL A 1 209 ? -0.456 5.754 10.008 1.00 88.00 209 VAL A N 1
ATOM 1567 C CA . VAL A 1 209 ? 0.776 6.560 9.985 1.00 88.00 209 VAL A CA 1
ATOM 1568 C C . VAL A 1 209 ? 1.595 6.272 11.237 1.00 88.00 209 VAL A C 1
ATOM 1570 O O . VAL A 1 209 ? 2.720 5.792 11.129 1.00 88.00 209 VAL A O 1
ATOM 1573 N N . ARG A 1 210 ? 1.003 6.411 12.431 1.00 84.50 210 ARG A N 1
ATOM 1574 C CA . ARG A 1 210 ? 1.706 6.100 13.686 1.00 84.50 210 ARG A CA 1
ATOM 1575 C C . ARG A 1 210 ? 2.220 4.662 13.733 1.00 84.50 210 ARG A C 1
ATOM 1577 O O . ARG A 1 210 ? 3.363 4.447 14.101 1.00 84.50 210 ARG A O 1
ATOM 1584 N N . MET A 1 211 ? 1.419 3.669 13.359 1.00 86.00 211 MET A N 1
ATOM 1585 C CA . MET A 1 211 ? 1.839 2.265 13.451 1.00 86.00 211 MET A CA 1
ATOM 1586 C C . MET A 1 211 ? 2.920 1.885 12.427 1.00 86.00 211 MET A C 1
ATOM 1588 O O . MET A 1 211 ? 3.760 1.034 12.720 1.00 86.00 211 MET A O 1
ATOM 1592 N N . ASN A 1 212 ? 2.889 2.480 11.230 1.00 89.12 212 ASN A N 1
ATOM 1593 C CA . ASN A 1 212 ? 3.812 2.157 10.139 1.00 89.12 212 ASN A CA 1
ATOM 1594 C C . ASN A 1 212 ? 5.110 2.965 10.171 1.00 89.12 212 ASN A C 1
ATOM 1596 O O . ASN A 1 212 ? 6.084 2.522 9.568 1.00 89.12 212 ASN A O 1
ATOM 1600 N N . GLU A 1 213 ? 5.100 4.150 10.783 1.00 84.06 213 GLU A N 1
ATOM 1601 C CA . GLU A 1 213 ? 6.233 5.083 10.759 1.00 84.06 213 GLU A CA 1
ATOM 1602 C C . GLU A 1 213 ? 6.852 5.349 12.123 1.00 84.06 213 GLU A C 1
ATOM 1604 O O . GLU A 1 213 ? 7.989 5.819 12.182 1.00 84.06 213 GLU A O 1
ATOM 1609 N N . ALA A 1 214 ? 6.142 5.078 13.222 1.00 69.44 214 ALA A N 1
ATOM 1610 C CA . ALA A 1 214 ? 6.784 5.163 14.519 1.00 69.44 214 ALA A CA 1
ATOM 1611 C C . ALA A 1 214 ? 7.797 4.021 14.660 1.00 69.44 214 ALA A C 1
ATOM 1613 O O . ALA A 1 214 ? 7.551 2.919 14.175 1.00 69.44 214 ALA A O 1
ATOM 1614 N N . GLY A 1 215 ? 8.928 4.327 15.298 1.00 67.44 215 GLY A N 1
ATOM 1615 C CA . GLY A 1 215 ? 10.043 3.419 15.566 1.00 67.44 215 GLY A CA 1
ATOM 1616 C C . GLY A 1 215 ? 10.775 2.875 14.332 1.00 67.44 215 GLY A C 1
ATOM 1617 O O . GLY A 1 215 ? 10.785 3.470 13.255 1.00 67.44 215 GLY A O 1
ATOM 1618 N N . THR A 1 216 ? 11.490 1.764 14.523 1.00 69.38 216 THR A N 1
ATOM 1619 C CA . THR A 1 216 ? 12.324 1.148 13.481 1.00 69.38 216 THR A CA 1
ATOM 1620 C C . THR A 1 216 ? 11.583 -0.041 12.883 1.00 69.38 216 THR A C 1
ATOM 1622 O O . THR A 1 216 ? 11.183 -0.948 13.609 1.00 69.38 216 THR A O 1
ATOM 1625 N N . CYS A 1 217 ? 11.451 -0.071 11.554 1.00 77.50 217 CYS A N 1
ATOM 1626 C CA . CYS A 1 217 ? 10.904 -1.214 10.818 1.00 77.50 217 CYS A CA 1
ATOM 1627 C C . CYS A 1 217 ? 11.529 -2.537 11.296 1.00 77.50 217 CYS A C 1
ATOM 1629 O O . CYS A 1 217 ? 12.745 -2.725 11.204 1.00 77.50 217 CYS A O 1
ATOM 1631 N N . PHE A 1 218 ? 10.696 -3.483 11.748 1.00 70.81 218 PHE A N 1
ATOM 1632 C CA . PHE A 1 218 ? 11.134 -4.757 12.343 1.00 70.81 218 PHE A CA 1
ATOM 1633 C C . PHE A 1 218 ? 11.923 -5.664 11.387 1.00 70.81 218 PHE A C 1
ATOM 1635 O O . PHE A 1 218 ? 12.501 -6.665 11.809 1.00 70.81 218 PHE A O 1
ATOM 1642 N N . LEU A 1 219 ? 11.942 -5.336 10.094 1.00 69.94 219 LEU A N 1
ATOM 1643 C CA . LEU A 1 219 ? 12.713 -6.047 9.078 1.00 69.94 219 LEU A CA 1
ATOM 1644 C C . LEU A 1 219 ? 14.135 -5.498 8.897 1.00 69.94 219 LEU A C 1
ATOM 1646 O O . LEU A 1 219 ? 14.887 -6.086 8.124 1.00 69.94 219 LEU A O 1
ATOM 1650 N N . ASN A 1 220 ? 14.526 -4.430 9.613 1.00 55.25 220 ASN A N 1
ATOM 1651 C CA . ASN A 1 220 ? 15.877 -3.850 9.585 1.00 55.25 220 ASN A CA 1
ATOM 1652 C C . ASN A 1 220 ? 16.430 -3.636 8.160 1.00 55.25 220 ASN A C 1
ATOM 1654 O O . ASN A 1 220 ? 17.605 -3.893 7.897 1.00 55.25 220 ASN A O 1
ATOM 1658 N N . ALA A 1 221 ? 15.599 -3.174 7.224 1.00 49.47 221 ALA A N 1
ATOM 1659 C CA . ALA A 1 221 ? 16.054 -2.794 5.891 1.00 49.47 221 ALA A CA 1
ATOM 1660 C C . ALA A 1 221 ? 15.465 -1.435 5.492 1.00 49.47 221 ALA A C 1
ATOM 1662 O O . ALA A 1 221 ? 14.349 -1.086 5.869 1.00 49.47 221 ALA A O 1
ATOM 1663 N N . HIS A 1 222 ? 16.246 -0.640 4.767 1.00 48.25 222 HIS A N 1
ATOM 1664 C CA . HIS A 1 222 ? 15.855 0.682 4.288 1.00 48.25 222 HIS A CA 1
ATOM 1665 C C . HIS A 1 222 ? 16.040 0.701 2.776 1.00 48.25 222 HIS A C 1
ATOM 1667 O O . HIS A 1 222 ? 17.175 0.749 2.310 1.00 48.25 222 HIS A O 1
ATOM 1673 N N . GLY A 1 223 ? 14.939 0.680 2.024 1.00 53.50 223 GLY A N 1
ATOM 1674 C CA . GLY A 1 223 ? 14.999 0.875 0.579 1.00 53.50 223 GLY A CA 1
ATOM 1675 C C . GLY A 1 223 ? 14.804 2.333 0.200 1.00 53.50 223 GLY A C 1
ATOM 1676 O O . GLY A 1 223 ? 13.807 2.942 0.586 1.00 53.50 223 GLY A O 1
ATOM 1677 N N . GLN A 1 224 ? 15.751 2.891 -0.556 1.00 63.00 224 GLN A N 1
ATOM 1678 C CA . GLN A 1 224 ? 15.792 4.307 -0.957 1.00 63.00 224 GLN A CA 1
ATOM 1679 C C . GLN A 1 224 ? 15.470 4.520 -2.449 1.00 63.00 224 GLN A C 1
ATOM 1681 O O . GLN A 1 224 ? 16.042 5.397 -3.094 1.00 63.00 224 GLN A O 1
ATOM 1686 N N . CYS A 1 225 ? 14.584 3.707 -3.031 1.00 59.97 225 CYS A N 1
ATOM 1687 C CA . CYS A 1 225 ? 14.238 3.840 -4.446 1.00 59.97 225 CYS A CA 1
ATOM 1688 C C . CYS A 1 225 ? 13.188 4.934 -4.689 1.00 59.97 225 CYS A C 1
ATOM 1690 O O . CYS A 1 225 ? 12.259 5.109 -3.899 1.00 59.97 225 CYS A O 1
ATOM 1692 N N . ALA A 1 226 ? 13.385 5.658 -5.794 1.00 61.75 226 ALA A N 1
ATOM 1693 C CA . ALA A 1 226 ? 12.544 6.744 -6.296 1.00 61.75 226 ALA A CA 1
ATOM 1694 C C . ALA A 1 226 ? 11.183 6.232 -6.840 1.00 61.75 226 ALA A C 1
ATOM 1696 O O . ALA A 1 226 ? 11.030 5.021 -7.035 1.00 61.75 226 ALA A O 1
ATOM 1697 N N . PRO A 1 227 ? 10.208 7.114 -7.146 1.00 57.72 227 PRO A N 1
ATOM 1698 C CA . PRO A 1 227 ? 8.912 6.701 -7.685 1.00 57.72 227 PRO A CA 1
ATOM 1699 C C . PRO A 1 227 ? 9.001 5.838 -8.933 1.00 57.72 227 PRO A C 1
ATOM 1701 O O . PRO A 1 227 ? 9.754 6.148 -9.852 1.00 57.72 227 PRO A O 1
ATOM 1704 N N . GLY A 1 228 ? 8.199 4.772 -8.979 1.00 59.72 228 GLY A N 1
ATOM 1705 C CA . GLY A 1 228 ? 8.207 3.810 -10.085 1.00 59.72 228 GLY A CA 1
ATOM 1706 C C . GLY A 1 228 ? 9.354 2.795 -10.032 1.00 59.72 228 GLY A C 1
ATOM 1707 O O . GLY A 1 228 ? 9.469 1.977 -10.941 1.00 59.72 228 GLY A O 1
ATOM 1708 N N . TYR A 1 229 ? 10.173 2.807 -8.975 1.00 66.31 229 TYR A N 1
ATOM 1709 C CA . TYR A 1 229 ? 11.234 1.831 -8.740 1.00 66.31 229 TYR A CA 1
ATOM 1710 C C . TYR A 1 229 ? 10.985 1.037 -7.455 1.00 66.31 229 TYR A C 1
ATOM 1712 O O . TYR A 1 229 ? 10.334 1.505 -6.525 1.00 66.31 229 TYR A O 1
ATOM 1720 N N . VAL A 1 230 ? 11.534 -0.172 -7.413 1.00 59.50 230 VAL A N 1
ATOM 1721 C CA . VAL A 1 230 ? 11.509 -1.098 -6.277 1.00 59.50 230 VAL A CA 1
ATOM 1722 C C . VAL A 1 230 ? 12.930 -1.601 -6.030 1.00 59.50 230 VAL A C 1
ATOM 1724 O O . VAL A 1 230 ? 13.687 -1.769 -6.985 1.00 59.50 230 VAL A O 1
ATOM 1727 N N . GLU A 1 231 ? 13.338 -1.844 -4.787 1.00 66.75 231 GLU A N 1
ATOM 1728 C CA . GLU A 1 231 ? 14.631 -2.477 -4.508 1.00 66.75 231 GLU A CA 1
ATOM 1729 C C . GLU A 1 231 ? 14.505 -3.999 -4.631 1.00 66.75 231 GLU A C 1
ATOM 1731 O O . GLU A 1 231 ? 13.599 -4.649 -4.096 1.00 66.75 231 GLU A O 1
ATOM 1736 N N . HIS A 1 232 ? 15.453 -4.590 -5.342 1.00 62.00 232 HIS A N 1
ATOM 1737 C CA . HIS A 1 232 ? 15.616 -6.027 -5.437 1.00 62.00 232 HIS A CA 1
ATOM 1738 C C . HIS A 1 232 ? 17.110 -6.342 -5.379 1.00 62.00 232 HIS A C 1
ATOM 1740 O O . HIS A 1 232 ? 17.882 -5.844 -6.197 1.00 62.00 232 HIS A O 1
ATOM 1746 N N . GLU A 1 233 ? 17.523 -7.135 -4.386 1.00 66.19 233 GLU A N 1
ATOM 1747 C CA . GLU A 1 233 ? 18.930 -7.509 -4.163 1.00 66.19 233 GLU A CA 1
ATOM 1748 C C . GLU A 1 233 ? 19.899 -6.304 -4.085 1.00 66.19 233 GLU A C 1
ATOM 1750 O O . GLU A 1 233 ? 20.991 -6.330 -4.660 1.00 66.19 233 GLU A O 1
ATOM 1755 N N . GLY A 1 234 ? 19.511 -5.221 -3.398 1.00 62.78 234 GLY A N 1
ATOM 1756 C CA . GLY A 1 234 ? 20.360 -4.034 -3.236 1.00 62.78 234 GLY A CA 1
ATOM 1757 C C . GLY A 1 234 ? 20.384 -3.084 -4.438 1.00 62.78 234 GLY A C 1
ATOM 1758 O O . GLY A 1 234 ? 21.256 -2.217 -4.512 1.00 62.78 234 GLY A O 1
ATOM 1759 N N . GLN A 1 235 ? 19.486 -3.251 -5.417 1.00 66.00 235 GLN A N 1
ATOM 1760 C CA . GLN A 1 235 ? 19.392 -2.386 -6.597 1.00 66.00 235 GLN A CA 1
ATOM 1761 C C . GLN A 1 235 ? 17.963 -1.893 -6.818 1.00 66.00 235 GLN A C 1
ATOM 1763 O O . GLN A 1 235 ? 17.029 -2.688 -6.801 1.00 66.00 235 GLN A O 1
ATOM 1768 N N . CYS A 1 236 ? 17.805 -0.601 -7.112 1.00 69.25 236 CYS A N 1
ATOM 1769 C CA . CYS A 1 236 ? 16.533 -0.044 -7.564 1.00 69.25 236 CYS A CA 1
ATOM 1770 C C . CYS A 1 236 ? 16.268 -0.435 -9.021 1.00 69.25 236 CYS A C 1
ATOM 1772 O O . CYS A 1 236 ? 17.037 -0.075 -9.914 1.00 69.25 236 CYS A O 1
ATOM 1774 N N . ILE A 1 237 ? 15.180 -1.162 -9.258 1.00 72.75 237 ILE A N 1
ATOM 1775 C CA . ILE A 1 237 ? 14.719 -1.591 -10.579 1.00 72.75 237 ILE A CA 1
ATOM 1776 C C . ILE A 1 237 ? 13.339 -0.988 -10.868 1.00 72.75 237 ILE A C 1
ATOM 1778 O O . ILE A 1 237 ? 12.538 -0.860 -9.944 1.00 72.75 237 ILE A O 1
ATOM 1782 N N . PRO A 1 238 ? 13.041 -0.587 -12.113 1.00 79.81 238 PRO A N 1
ATOM 1783 C CA . PRO A 1 238 ? 11.730 -0.051 -12.449 1.00 79.81 238 PRO A CA 1
ATOM 1784 C C . PRO A 1 238 ? 10.628 -1.119 -12.331 1.00 79.81 238 PRO A C 1
ATOM 1786 O O . PRO A 1 238 ? 10.850 -2.297 -12.629 1.00 79.81 238 PRO A O 1
ATOM 1789 N N . SER A 1 239 ? 9.430 -0.698 -11.922 1.00 73.62 239 SER A N 1
ATOM 1790 C CA . SER A 1 239 ? 8.248 -1.549 -11.749 1.00 73.62 239 SER A CA 1
ATOM 1791 C C . SER A 1 239 ? 7.039 -0.937 -12.447 1.00 73.62 239 SER A C 1
ATOM 1793 O O . SER A 1 239 ? 6.681 0.211 -12.183 1.00 73.62 239 SER A O 1
ATOM 1795 N N . CYS A 1 240 ? 6.409 -1.710 -13.331 1.00 76.50 240 CYS A N 1
ATOM 1796 C CA . CYS A 1 240 ? 5.248 -1.283 -14.101 1.00 76.50 240 CYS A CA 1
ATOM 1797 C C . CYS A 1 240 ? 4.073 -2.239 -13.914 1.00 76.50 240 CYS A C 1
ATOM 1799 O O . CYS A 1 240 ? 4.236 -3.427 -13.644 1.00 76.50 240 CYS A O 1
ATOM 1801 N N . ARG A 1 241 ? 2.858 -1.719 -14.086 1.00 73.88 241 ARG A N 1
ATOM 1802 C CA . ARG A 1 241 ? 1.651 -2.549 -14.099 1.00 73.88 241 ARG A CA 1
ATOM 1803 C C . ARG A 1 241 ? 1.596 -3.469 -15.323 1.00 73.88 241 ARG A C 1
ATOM 1805 O O . ARG A 1 241 ? 2.290 -3.232 -16.313 1.00 73.88 241 ARG A O 1
ATOM 1812 N N . ASP A 1 242 ? 0.767 -4.509 -15.273 1.00 69.38 242 ASP A N 1
ATOM 1813 C CA . ASP A 1 242 ? 0.575 -5.402 -16.425 1.00 69.38 242 ASP A CA 1
ATOM 1814 C C . ASP A 1 242 ? 0.124 -4.637 -17.683 1.00 69.38 242 ASP A C 1
ATOM 1816 O O . ASP A 1 242 ? -0.677 -3.704 -17.612 1.00 69.38 242 ASP A O 1
ATOM 1820 N N . GLY A 1 243 ? 0.679 -5.010 -18.838 1.00 74.31 243 GLY A N 1
ATOM 1821 C CA . GLY A 1 243 ? 0.480 -4.327 -20.117 1.00 74.31 243 GLY A CA 1
ATOM 1822 C C . GLY A 1 243 ? 1.250 -3.009 -20.279 1.00 74.31 243 GLY A C 1
ATOM 1823 O O . GLY A 1 243 ? 1.047 -2.314 -21.278 1.00 74.31 243 GLY A O 1
ATOM 1824 N N . TRP A 1 244 ? 2.122 -2.648 -19.333 1.00 84.88 244 TRP A N 1
ATOM 1825 C CA . TRP A 1 244 ? 2.939 -1.432 -19.372 1.00 84.88 244 TRP A CA 1
ATOM 1826 C C . TRP A 1 244 ? 4.429 -1.760 -19.343 1.00 84.88 244 TRP A C 1
ATOM 1828 O O . TRP A 1 244 ? 4.839 -2.800 -18.837 1.00 84.88 244 TRP A O 1
ATOM 1838 N N . ARG A 1 245 ? 5.238 -0.850 -19.886 1.00 80.25 245 ARG A N 1
ATOM 1839 C CA . ARG A 1 245 ? 6.693 -0.972 -19.986 1.00 80.25 245 ARG A CA 1
ATOM 1840 C C . ARG A 1 245 ? 7.370 0.310 -19.524 1.00 80.25 245 ARG A C 1
ATOM 1842 O O . ARG A 1 245 ? 6.903 1.401 -19.839 1.00 80.25 245 ARG A O 1
ATOM 1849 N N . PHE A 1 246 ? 8.475 0.177 -18.798 1.00 78.88 246 PHE A N 1
ATOM 1850 C CA . PHE A 1 246 ? 9.234 1.328 -18.316 1.00 78.88 246 PHE A CA 1
ATOM 1851 C C . PHE A 1 246 ? 10.042 1.979 -19.444 1.00 78.88 246 PHE A C 1
ATOM 1853 O O . PHE A 1 246 ? 10.824 1.299 -20.110 1.00 78.88 246 PHE A O 1
ATOM 1860 N N . ASP A 1 247 ? 9.876 3.287 -19.632 1.00 80.62 247 ASP A N 1
ATOM 1861 C CA . ASP A 1 247 ? 10.662 4.088 -20.568 1.00 80.62 247 ASP A CA 1
ATOM 1862 C C . ASP A 1 247 ? 11.770 4.850 -19.836 1.00 80.62 247 ASP A C 1
ATOM 1864 O O . ASP A 1 247 ? 11.508 5.725 -19.010 1.00 80.62 247 ASP A O 1
ATOM 1868 N N . MET A 1 248 ? 13.028 4.555 -20.177 1.00 72.19 248 MET A N 1
ATOM 1869 C CA . MET A 1 248 ? 14.183 5.232 -19.575 1.00 72.19 248 MET A CA 1
ATOM 1870 C C . MET A 1 248 ? 14.268 6.721 -19.922 1.00 72.19 248 MET A C 1
ATOM 1872 O O . MET A 1 248 ? 14.930 7.465 -19.201 1.00 72.19 248 MET A O 1
ATOM 1876 N N . ASN A 1 249 ? 13.648 7.157 -21.022 1.00 76.62 249 ASN A N 1
ATOM 1877 C CA . ASN A 1 249 ? 13.717 8.555 -21.444 1.00 76.62 249 ASN A CA 1
ATOM 1878 C C . ASN A 1 249 ? 12.826 9.444 -20.567 1.00 76.62 249 ASN A C 1
ATOM 1880 O O . ASN A 1 249 ? 13.257 10.508 -20.128 1.00 76.62 249 ASN A O 1
ATOM 1884 N N . SER A 1 250 ? 11.591 9.007 -20.314 1.00 78.62 250 SER A N 1
ATOM 1885 C CA . SER A 1 250 ? 10.619 9.736 -19.490 1.00 78.62 250 SER A CA 1
ATOM 1886 C C . SER A 1 250 ? 10.692 9.400 -17.999 1.00 78.62 250 SER A C 1
ATOM 1888 O O . SER A 1 250 ? 10.219 10.184 -17.178 1.00 78.62 250 SER A O 1
ATOM 1890 N N . GLY A 1 251 ? 11.266 8.249 -17.631 1.00 70.19 251 GLY A N 1
ATOM 1891 C CA . GLY A 1 251 ? 11.243 7.748 -16.257 1.00 70.19 251 GLY A CA 1
ATOM 1892 C C . GLY A 1 251 ? 9.850 7.294 -15.808 1.00 70.19 251 GLY A C 1
ATOM 1893 O O . GLY A 1 251 ? 9.573 7.274 -14.610 1.00 70.19 251 GLY A O 1
ATOM 1894 N N . GLN A 1 252 ? 8.964 6.969 -16.752 1.00 76.56 252 GLN A N 1
ATOM 1895 C CA . GLN A 1 252 ? 7.583 6.567 -16.497 1.00 76.56 252 GLN A CA 1
ATOM 1896 C C . GLN A 1 252 ? 7.266 5.223 -17.157 1.00 76.56 252 GLN A C 1
ATOM 1898 O O . GLN A 1 252 ? 7.901 4.806 -18.126 1.00 76.56 252 GLN A O 1
ATOM 1903 N N . CYS A 1 253 ? 6.246 4.539 -16.641 1.00 79.00 253 CYS A N 1
ATOM 1904 C CA . CYS A 1 253 ? 5.650 3.400 -17.329 1.00 79.00 253 CYS A CA 1
ATOM 1905 C C . CYS A 1 253 ? 4.734 3.902 -18.450 1.00 79.00 253 CYS A C 1
ATOM 1907 O O . CYS A 1 253 ? 3.905 4.777 -18.213 1.00 79.00 253 CYS A O 1
ATOM 1909 N N . ILE A 1 254 ? 4.824 3.292 -19.631 1.00 83.25 254 ILE A N 1
ATOM 1910 C CA . ILE A 1 254 ? 4.010 3.590 -20.818 1.00 83.25 254 ILE A CA 1
ATOM 1911 C C . ILE A 1 254 ? 3.233 2.330 -21.216 1.00 83.25 254 ILE A C 1
ATOM 1913 O O . ILE A 1 254 ? 3.769 1.222 -21.121 1.00 83.25 254 ILE A O 1
ATOM 1917 N N . LYS A 1 255 ? 1.973 2.462 -21.660 1.00 83.94 255 LYS A N 1
ATOM 1918 C CA . LYS A 1 255 ? 1.201 1.317 -22.181 1.00 83.94 255 LYS A CA 1
ATOM 1919 C C . LYS A 1 255 ? 1.944 0.675 -23.344 1.00 83.94 255 LYS A C 1
ATOM 1921 O O . LYS A 1 255 ? 2.376 1.371 -24.257 1.00 83.94 255 LYS A O 1
ATOM 1926 N N . MET A 1 256 ? 1.999 -0.654 -23.395 1.00 80.31 256 MET A N 1
ATOM 1927 C CA . MET A 1 256 ? 2.589 -1.347 -24.546 1.00 80.31 256 MET A CA 1
ATOM 1928 C C . MET A 1 256 ? 1.872 -1.026 -25.863 1.00 80.31 256 MET A C 1
ATOM 1930 O O . MET A 1 256 ? 2.504 -1.027 -26.912 1.00 80.31 256 MET A O 1
ATOM 1934 N N . THR A 1 257 ? 0.577 -0.702 -25.826 1.00 86.44 257 THR A N 1
ATOM 1935 C CA . THR A 1 257 ? -0.177 -0.254 -27.010 1.00 86.44 257 THR A CA 1
ATOM 1936 C C . THR A 1 257 ? 0.264 1.110 -27.537 1.00 86.44 257 THR A C 1
ATOM 1938 O O . THR A 1 257 ? -0.032 1.444 -28.677 1.00 86.44 257 THR A O 1
ATOM 1941 N N . GLU A 1 258 ? 0.948 1.899 -26.711 1.00 86.31 258 GLU A N 1
ATOM 1942 C CA . GLU A 1 258 ? 1.452 3.239 -27.023 1.00 86.31 258 GLU A CA 1
ATOM 1943 C C . GLU A 1 258 ? 2.979 3.233 -27.219 1.00 86.31 258 GLU A C 1
ATOM 1945 O O . GLU A 1 258 ? 3.588 4.277 -27.433 1.00 86.31 258 GLU A O 1
ATOM 1950 N N . TRP A 1 259 ? 3.617 2.058 -27.155 1.00 84.75 259 TRP A N 1
ATOM 1951 C CA . TRP A 1 259 ? 5.068 1.933 -27.208 1.00 84.75 259 TRP A CA 1
ATOM 1952 C C . TRP A 1 259 ? 5.605 1.970 -28.645 1.00 84.75 259 TRP A C 1
ATOM 1954 O O . TRP A 1 259 ? 5.475 1.004 -29.398 1.00 84.75 259 TRP A O 1
ATOM 1964 N N . ASP A 1 260 ? 6.304 3.050 -28.992 1.00 86.38 260 ASP A N 1
ATOM 1965 C CA . ASP A 1 260 ? 7.164 3.148 -30.176 1.00 86.38 260 ASP A CA 1
ATOM 1966 C C . ASP A 1 260 ? 8.647 2.987 -29.796 1.00 86.38 260 ASP A C 1
ATOM 1968 O O . ASP A 1 260 ? 9.217 3.812 -29.078 1.00 86.38 260 ASP A O 1
ATOM 1972 N N . SER A 1 261 ? 9.306 1.950 -30.322 1.00 82.06 261 SER A N 1
ATOM 1973 C CA . SER A 1 261 ? 10.729 1.661 -30.079 1.00 82.06 261 SER A CA 1
ATOM 1974 C C . SER A 1 261 ? 11.698 2.726 -30.604 1.00 82.06 261 SER A C 1
ATOM 1976 O O . SER A 1 261 ? 12.868 2.721 -30.229 1.00 82.06 261 SER A O 1
ATOM 1978 N N . ASN A 1 262 ? 11.248 3.617 -31.492 1.00 80.81 262 ASN A N 1
ATOM 1979 C CA . ASN A 1 262 ? 12.055 4.735 -31.985 1.00 80.81 262 ASN A CA 1
ATOM 1980 C C . ASN A 1 262 ? 12.012 5.946 -31.044 1.00 80.81 262 ASN A C 1
ATOM 1982 O O . ASN A 1 262 ? 12.887 6.809 -31.119 1.00 80.81 262 ASN A O 1
ATOM 1986 N N . VAL A 1 263 ? 11.004 6.013 -30.171 1.00 82.88 263 VAL A N 1
ATOM 1987 C CA . VAL A 1 263 ? 10.764 7.135 -29.253 1.00 82.88 263 VAL A CA 1
ATOM 1988 C C . VAL A 1 263 ? 11.125 6.751 -27.818 1.00 82.88 263 VAL A C 1
ATOM 1990 O O . VAL A 1 263 ? 11.726 7.546 -27.092 1.00 82.88 263 VAL A O 1
ATOM 1993 N N . HIS A 1 264 ? 10.818 5.517 -27.424 1.00 82.88 264 HIS A N 1
ATOM 1994 C CA . HIS A 1 264 ? 10.978 5.021 -26.063 1.00 82.88 264 HIS A CA 1
ATOM 1995 C C . HIS A 1 264 ? 12.114 4.013 -25.960 1.00 82.88 264 HIS A C 1
ATOM 1997 O O . HIS A 1 264 ? 12.347 3.203 -26.862 1.00 82.88 264 HIS A O 1
ATOM 2003 N N . ARG A 1 265 ? 12.840 4.066 -24.842 1.00 75.50 265 ARG A N 1
ATOM 2004 C CA . ARG A 1 265 ? 14.000 3.206 -24.600 1.00 75.50 265 ARG A CA 1
ATOM 2005 C C . ARG A 1 265 ? 13.738 2.204 -23.497 1.00 75.50 265 ARG A C 1
ATOM 2007 O O . ARG A 1 265 ? 13.265 2.548 -22.418 1.00 75.50 265 ARG A O 1
ATOM 2014 N N . GLU A 1 266 ? 14.135 0.970 -23.778 1.00 66.69 266 GLU A N 1
ATOM 2015 C CA . GLU A 1 266 ? 14.115 -0.118 -22.809 1.00 66.69 266 GLU A CA 1
ATOM 2016 C C . GLU A 1 266 ? 15.306 -0.036 -21.833 1.00 66.69 266 GLU A C 1
ATOM 2018 O O . GLU A 1 266 ? 16.380 0.404 -22.256 1.00 66.69 266 GLU A O 1
ATOM 2023 N N . PRO A 1 267 ? 15.141 -0.502 -20.579 1.00 59.38 267 PRO A N 1
ATOM 2024 C CA . PRO A 1 267 ? 16.223 -0.667 -19.602 1.00 59.38 267 PRO A CA 1
ATOM 2025 C C . PRO A 1 267 ? 17.380 -1.585 -20.033 1.00 59.38 267 PRO A C 1
ATOM 2027 O O . PRO A 1 267 ? 17.133 -2.610 -20.719 1.00 59.38 267 PRO A O 1
#

Sequence (267 aa):
MKDDADSKQSLETDNGAIQPDDKTLSRRGFTKVGVAAPVVMSLFSRPVWAGGSGACSPSSLASGNASGRHQQDCDGNGCTPGFWKNNLLAWQGTGYSPGVCVRWRNGKCKEWSTTGATTFQDIFGFAPAIAVVDPSPMTLLDVMLNHEQSGGEGTYENHLVAALLNAAKAPFIYGTTVDEIIELARCVELGLAYKGYQVTRQEVFDLFVRMNEAGTCFLNAHGQCAPGYVEHEGQCIPSCRDGWRFDMNSGQCIKMTEWDSNVHREP